Protein AF-A0A965DXA6-F1 (afdb_monomer_lite)

Foldseek 3Di:
DDAPDDKDWDDFPQAIEIEFQAAQLCNLVNVVVVVVVDPRQHQAYEYQAQDRRRQQSLLNSQVVCVVSVHDGHQYEFAPCSVVVVVVQQVCFVVVLVVLCVVQVVDPPVVCSNVCSDPDNVGNGDPSRDDHPYHDHAWDFDRPRNFTKIWGDDADQHNTGIKIAGPVVRDIRGGVNDDPDHPDCADPSGHRDPD

Radius of gyration: 16.24 Å; chains: 1; bounding box: 42×38×46 Å

Sequence (194 aa):
MENFSHSVVMKAGDALACFDASGAGSGKQVVDAMRTWSPAPVSHLVYTHGHADHIGGSGAFIADAAARGAARPTVVGHENVLARMQRYEDTSDWNMLINRRQFGGIRSEMRAPLTLVHDPTRFLPPDTAKPDQTFDDRLDLRLGDRAVQLHHARGETDDHLWAWVPEKKWMFTGDFVIWNFPNAGNPQKVQRYA

Secondary structure (DSSP, 8-state):
---SS--EEEEETTEEEEE----TTTHHHHHHHHHTT----EEEEE-SS--HHHHTTHHHHHHHHHHTTPPPPEEEEETHHHHHHHHHHHTHHHHHHHHHHHHTTS-HHHHHHH----STT-SS-TTPPPPSEEESSEEEEEETTEEEEEEE--SSSTT-EEEEETTTTEEE-GGGS-SS---S-BTTB--TT-

Structure (mmCIF, N/CA/C/O backbone):
data_AF-A0A965DXA6-F1
#
_entry.id   AF-A0A965DXA6-F1
#
loop_
_atom_site.group_PDB
_atom_site.id
_atom_site.type_symbol
_atom_site.label_atom_id
_atom_site.label_alt_id
_atom_site.label_comp_id
_atom_site.label_asym_id
_atom_site.label_entity_id
_atom_site.label_seq_id
_atom_site.pdbx_PDB_ins_code
_atom_site.Cartn_x
_atom_site.Cartn_y
_atom_site.Cartn_z
_atom_site.occupancy
_atom_site.B_iso_or_equiv
_atom_site.auth_seq_id
_atom_site.auth_comp_id
_atom_site.auth_asym_id
_atom_site.auth_atom_id
_atom_site.pdbx_PDB_model_num
ATOM 1 N N . MET A 1 1 ? -2.571 18.994 -0.132 1.00 44.59 1 MET A N 1
ATOM 2 C CA . MET A 1 1 ? -1.714 18.988 -1.333 1.00 44.59 1 MET A CA 1
ATOM 3 C C . MET A 1 1 ? -2.251 17.887 -2.224 1.00 44.59 1 MET A C 1
ATOM 5 O O . MET A 1 1 ? -2.586 16.840 -1.682 1.00 44.59 1 MET A O 1
ATOM 9 N N . GLU A 1 2 ? -2.442 18.139 -3.515 1.00 55.38 2 GLU A N 1
ATOM 10 C CA . GLU A 1 2 ? -2.833 17.084 -4.459 1.00 55.38 2 GLU A CA 1
ATOM 11 C C . GLU A 1 2 ? -1.655 16.119 -4.641 1.00 55.38 2 GLU A C 1
ATOM 13 O O . GLU A 1 2 ? -0.519 16.569 -4.792 1.00 55.38 2 GLU A O 1
ATOM 18 N N . ASN A 1 3 ? -1.921 14.814 -4.579 1.00 64.50 3 ASN A N 1
ATOM 19 C CA . ASN A 1 3 ? -0.937 13.748 -4.769 1.00 64.50 3 ASN A CA 1
ATOM 20 C C . ASN A 1 3 ? -1.343 12.894 -5.971 1.00 64.50 3 ASN A C 1
ATOM 22 O O . ASN A 1 3 ? -2.516 12.852 -6.334 1.00 64.50 3 ASN A O 1
ATOM 26 N N . PHE A 1 4 ? -0.370 12.205 -6.568 1.00 71.06 4 PHE A N 1
ATOM 27 C CA . PHE A 1 4 ? -0.593 11.355 -7.740 1.00 71.06 4 PHE A CA 1
ATOM 28 C C . PHE A 1 4 ? -1.575 10.197 -7.479 1.00 71.06 4 PHE A C 1
ATOM 30 O O . PHE A 1 4 ? -2.321 9.817 -8.372 1.00 71.06 4 PHE A O 1
ATOM 37 N N . SER A 1 5 ? -1.624 9.702 -6.240 1.00 84.06 5 SER A N 1
ATOM 38 C CA . SER A 1 5 ? -2.530 8.647 -5.782 1.00 84.06 5 SER A CA 1
ATOM 39 C C . SER A 1 5 ? -3.156 8.994 -4.428 1.00 84.06 5 SER A C 1
ATOM 41 O O . SER A 1 5 ? -2.650 9.832 -3.668 1.00 84.06 5 SER A O 1
ATOM 43 N N . HIS A 1 6 ? -4.243 8.301 -4.096 1.00 88.56 6 HIS A N 1
ATOM 44 C CA . HIS A 1 6 ? -4.938 8.437 -2.820 1.00 88.56 6 HIS A CA 1
ATOM 45 C C . HIS A 1 6 ? -4.685 7.235 -1.908 1.00 88.56 6 HIS A C 1
ATOM 47 O O . HIS A 1 6 ? -4.431 6.128 -2.365 1.00 88.56 6 HIS A O 1
ATOM 53 N N . SER A 1 7 ? -4.817 7.462 -0.602 1.00 94.81 7 SER A N 1
ATOM 54 C CA . SER A 1 7 ? -5.013 6.400 0.380 1.00 94.81 7 SER A CA 1
ATOM 55 C C . SER A 1 7 ? -6.389 6.588 0.997 1.00 94.81 7 SER A C 1
ATOM 57 O O . SER A 1 7 ? -6.713 7.689 1.456 1.00 94.81 7 SER A O 1
ATOM 59 N N . VAL A 1 8 ? -7.212 5.541 0.990 1.00 95.69 8 VAL A N 1
ATOM 60 C CA . VAL A 1 8 ? -8.545 5.602 1.595 1.00 95.69 8 VAL A CA 1
ATOM 61 C C . VAL A 1 8 ? -8.526 4.880 2.930 1.00 95.69 8 VAL A C 1
ATOM 63 O O . VAL A 1 8 ? -8.230 3.691 3.008 1.00 95.69 8 VAL A O 1
ATOM 66 N N . VAL A 1 9 ? -8.867 5.603 3.995 1.00 97.06 9 VAL A N 1
ATOM 67 C CA . VAL A 1 9 ? -8.836 5.087 5.364 1.00 97.06 9 VAL A CA 1
ATOM 68 C C . VAL A 1 9 ? -10.258 4.831 5.851 1.00 97.06 9 VAL A C 1
ATOM 70 O O . VAL A 1 9 ? -11.083 5.742 5.919 1.00 97.06 9 VAL A O 1
ATOM 73 N N . MET A 1 10 ? -10.542 3.588 6.226 1.00 96.38 10 MET A N 1
ATOM 74 C CA . MET A 1 10 ? -11.836 3.145 6.735 1.00 96.38 10 MET A CA 1
ATOM 75 C C . MET A 1 10 ? -11.727 2.763 8.213 1.00 96.38 10 MET A C 1
ATOM 77 O O . MET A 1 10 ? -10.846 2.001 8.612 1.00 96.38 10 MET A O 1
ATOM 81 N N . LYS A 1 11 ? -12.667 3.247 9.034 1.00 96.75 11 LYS A N 1
ATOM 82 C CA . LYS A 1 11 ? -12.811 2.779 10.417 1.00 96.75 11 LYS A CA 1
ATOM 83 C C . LYS A 1 11 ? -13.422 1.373 10.450 1.00 96.75 11 LYS A C 1
ATOM 85 O O . LYS A 1 11 ? -14.476 1.130 9.855 1.00 96.75 11 LYS A O 1
ATOM 90 N N . ALA A 1 12 ? -12.763 0.488 11.184 1.00 94.38 12 ALA A N 1
ATOM 91 C CA . ALA A 1 12 ? -13.030 -0.939 11.270 1.00 94.38 12 ALA A CA 1
ATOM 92 C C . ALA A 1 12 ? -12.986 -1.371 12.747 1.00 94.38 12 ALA A C 1
ATOM 94 O O . ALA A 1 12 ? -11.951 -1.802 13.258 1.00 94.38 12 ALA A O 1
ATOM 95 N N . GLY A 1 13 ? -14.102 -1.197 13.456 1.00 93.75 13 GLY A N 1
ATOM 96 C CA . GLY A 1 13 ? -14.193 -1.362 14.905 1.00 93.75 13 GLY A CA 1
ATOM 97 C C . GLY A 1 13 ? -13.267 -0.386 15.633 1.00 93.75 13 GLY A C 1
ATOM 98 O O . GLY A 1 13 ? -13.335 0.830 15.417 1.00 93.75 13 GLY A O 1
ATOM 99 N N . ASP A 1 14 ? -12.373 -0.940 16.452 1.00 95.75 14 ASP A N 1
ATOM 100 C CA . ASP A 1 14 ? -11.358 -0.197 17.210 1.00 95.75 14 ASP A CA 1
ATOM 101 C C . ASP A 1 14 ? -10.055 0.032 16.428 1.00 95.75 14 ASP A C 1
ATOM 103 O O . ASP A 1 14 ? -9.086 0.560 16.972 1.00 95.75 14 ASP A O 1
ATOM 107 N N . ALA A 1 15 ? -10.021 -0.342 15.147 1.00 97.12 15 ALA A N 1
ATOM 108 C CA . ALA A 1 15 ? -8.871 -0.193 14.268 1.00 97.12 15 ALA A CA 1
ATOM 109 C C . ALA A 1 15 ? -9.211 0.594 12.992 1.00 97.12 15 ALA A C 1
ATOM 111 O O . ALA A 1 15 ? -10.361 0.947 12.707 1.00 97.12 15 ALA A O 1
ATOM 112 N N . LEU A 1 16 ? -8.174 0.868 12.208 1.00 98.31 16 LEU A N 1
ATOM 113 C CA . LEU A 1 16 ? -8.263 1.385 10.849 1.00 98.31 16 LEU A CA 1
ATOM 114 C C . LEU A 1 16 ? -7.857 0.295 9.854 1.00 98.31 16 LEU A C 1
ATOM 116 O O . LEU A 1 16 ? -6.991 -0.541 10.143 1.00 98.31 16 LEU A O 1
ATOM 120 N N . ALA A 1 17 ? -8.476 0.332 8.683 1.00 97.94 17 ALA A N 1
ATOM 121 C CA . ALA A 1 17 ? -8.021 -0.361 7.491 1.00 97.94 17 ALA A CA 1
ATOM 122 C C . ALA A 1 17 ? -7.761 0.675 6.400 1.00 97.94 17 ALA A C 1
ATOM 124 O O . ALA A 1 17 ? -8.608 1.537 6.155 1.00 97.94 17 ALA A O 1
ATOM 125 N N . CYS A 1 18 ? -6.595 0.599 5.772 1.00 98.19 18 CYS A N 1
ATOM 126 C CA . CYS A 1 18 ? -6.174 1.554 4.757 1.00 98.19 18 CYS A CA 1
ATOM 127 C C . CYS A 1 18 ? -6.060 0.848 3.409 1.00 98.19 18 CYS A C 1
ATOM 129 O O . CYS A 1 18 ? -5.490 -0.237 3.337 1.00 98.19 18 CYS A O 1
ATOM 131 N N . PHE A 1 19 ? -6.597 1.462 2.363 1.00 98.12 19 PHE A N 1
ATOM 132 C CA . PHE A 1 19 ? -6.414 1.046 0.978 1.00 98.12 19 PHE A CA 1
ATOM 133 C C . PHE A 1 19 ? -5.373 1.962 0.349 1.00 98.12 19 PHE A C 1
ATOM 135 O O . PHE A 1 19 ? -5.584 3.175 0.311 1.00 98.12 19 PHE A O 1
ATOM 142 N N . ASP A 1 20 ? -4.271 1.364 -0.097 1.00 98.06 20 ASP A N 1
ATOM 143 C CA . ASP A 1 20 ? -3.046 2.000 -0.578 1.00 98.06 20 ASP A CA 1
ATOM 144 C C . ASP A 1 20 ? -2.352 2.905 0.455 1.00 98.06 20 ASP A C 1
ATOM 146 O O . ASP A 1 20 ? -2.914 3.327 1.468 1.00 98.06 20 ASP A O 1
ATOM 150 N N . ALA A 1 21 ? -1.074 3.179 0.214 1.00 96.88 21 ALA A N 1
ATOM 151 C CA . ALA A 1 21 ? -0.178 3.929 1.087 1.00 96.88 21 ALA A CA 1
ATOM 152 C C . ALA A 1 21 ? 0.318 5.244 0.468 1.00 96.88 21 ALA A C 1
ATOM 154 O O . ALA A 1 21 ? 1.147 5.938 1.060 1.00 96.88 21 ALA A O 1
ATOM 155 N N . SER A 1 22 ? -0.190 5.594 -0.714 1.00 93.44 22 SER A N 1
ATOM 156 C CA . SER A 1 22 ? 0.377 6.629 -1.576 1.00 93.44 22 SER A CA 1
ATOM 157 C C . SER A 1 22 ? 1.856 6.362 -1.932 1.00 93.44 22 SER A C 1
ATOM 159 O O . SER A 1 22 ? 2.396 5.282 -1.678 1.00 93.44 22 SER A O 1
ATOM 161 N N . GLY A 1 23 ? 2.510 7.323 -2.585 1.00 89.69 23 GLY A N 1
ATOM 162 C CA . GLY A 1 23 ? 3.913 7.229 -2.977 1.00 89.69 23 GLY A CA 1
ATOM 163 C C . GLY A 1 23 ? 4.885 7.564 -1.845 1.00 89.69 23 GLY A C 1
ATOM 164 O O . GLY A 1 23 ? 4.516 8.110 -0.803 1.00 89.69 23 GLY A O 1
ATOM 165 N N . ALA A 1 24 ? 6.169 7.296 -2.083 1.00 87.00 24 ALA A N 1
ATOM 166 C CA . ALA A 1 24 ? 7.254 7.538 -1.126 1.00 87.00 24 ALA A CA 1
ATOM 167 C C . ALA A 1 24 ? 7.293 8.982 -0.583 1.00 87.00 24 ALA A C 1
ATOM 169 O O . ALA A 1 24 ? 7.539 9.206 0.598 1.00 87.00 24 ALA A O 1
ATOM 170 N N . GLY A 1 25 ? 7.020 9.970 -1.444 1.00 83.50 25 GLY A N 1
ATOM 171 C CA . GLY A 1 25 ? 7.027 11.391 -1.077 1.00 83.50 25 GLY A CA 1
ATOM 172 C C . GLY A 1 25 ? 5.797 11.860 -0.289 1.00 83.50 25 GLY A C 1
ATOM 173 O O . GLY A 1 25 ? 5.827 12.943 0.292 1.00 83.50 25 GLY A 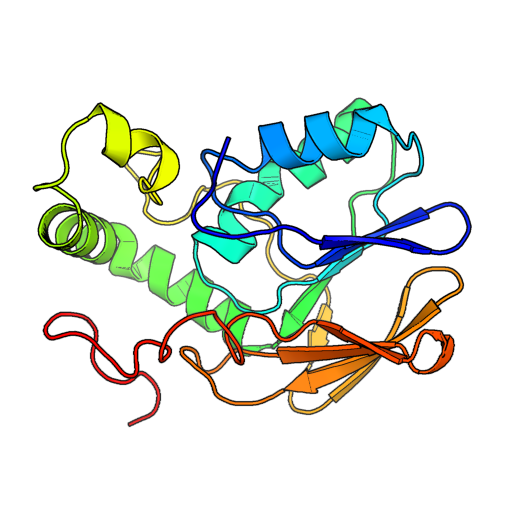O 1
ATOM 174 N N . SER A 1 26 ? 4.724 11.067 -0.253 1.00 89.31 26 SER A N 1
ATOM 175 C CA . SER A 1 26 ? 3.422 11.456 0.305 1.00 89.31 26 SER A CA 1
ATOM 176 C C . SER A 1 26 ? 2.926 10.544 1.430 1.00 89.31 26 SER A C 1
ATOM 178 O O . SER A 1 26 ? 2.056 10.968 2.193 1.00 89.31 26 SER A O 1
ATOM 180 N N . GLY A 1 27 ? 3.492 9.345 1.612 1.00 92.56 27 GLY A N 1
ATOM 181 C CA . GLY A 1 27 ? 3.061 8.386 2.639 1.00 92.56 27 GLY A CA 1
ATOM 182 C C . GLY A 1 27 ? 3.027 8.970 4.055 1.00 92.56 27 GLY A C 1
ATOM 183 O O . GLY A 1 27 ? 2.039 8.814 4.772 1.00 92.56 27 GLY A O 1
ATOM 184 N N . LYS A 1 28 ? 4.047 9.750 4.446 1.00 94.69 28 LYS A N 1
ATOM 185 C CA . LYS A 1 28 ? 4.049 10.435 5.751 1.00 94.69 28 LYS A CA 1
ATOM 186 C C . LYS A 1 28 ? 2.904 11.447 5.877 1.00 94.69 28 LYS A C 1
ATOM 188 O O . LYS A 1 28 ? 2.268 11.515 6.921 1.00 94.69 28 LYS A O 1
ATOM 193 N N . GLN A 1 29 ? 2.621 12.215 4.827 1.00 94.06 29 GLN A N 1
ATOM 194 C CA . GLN A 1 29 ? 1.544 13.211 4.851 1.00 94.06 29 GLN A CA 1
ATOM 195 C C . GLN A 1 29 ? 0.171 12.547 4.978 1.00 94.06 29 GLN A C 1
ATOM 197 O O . GLN A 1 29 ? -0.695 13.061 5.681 1.00 94.06 29 GLN A O 1
ATOM 202 N N . VAL A 1 30 ? -0.013 11.391 4.335 1.00 95.88 30 VAL A N 1
ATOM 203 C CA . VAL A 1 30 ? -1.215 10.564 4.492 1.00 95.88 30 VAL A CA 1
ATOM 204 C C . VAL A 1 30 ? -1.369 10.108 5.941 1.00 95.88 30 VAL A C 1
ATOM 206 O O . VAL A 1 30 ? -2.444 10.270 6.519 1.00 95.88 30 VAL A O 1
ATOM 209 N N . VAL A 1 31 ? -0.301 9.584 6.547 1.00 97.94 31 VAL A N 1
ATOM 210 C CA . VAL A 1 31 ? -0.303 9.167 7.955 1.00 97.94 31 VAL A CA 1
ATOM 211 C C . VAL A 1 31 ? -0.613 10.345 8.879 1.00 97.94 31 VAL A C 1
ATOM 213 O O . VAL A 1 31 ? -1.508 10.238 9.717 1.00 97.94 31 VAL A O 1
ATOM 216 N N . ASP A 1 32 ? 0.061 11.481 8.704 1.00 97.25 32 ASP A N 1
ATOM 217 C CA . ASP A 1 32 ? -0.165 12.683 9.510 1.00 97.25 32 ASP A CA 1
ATOM 218 C C . ASP A 1 32 ? -1.630 13.149 9.394 1.00 97.25 32 ASP A C 1
ATOM 220 O O . ASP A 1 32 ? -2.279 13.410 10.408 1.00 97.25 32 ASP A O 1
ATOM 224 N N . ALA A 1 33 ? -2.186 13.177 8.175 1.00 96.81 33 ALA A N 1
ATOM 225 C CA . ALA A 1 33 ? -3.580 13.537 7.919 1.00 96.81 33 ALA A CA 1
ATOM 226 C C . ALA A 1 33 ? -4.564 12.560 8.582 1.00 96.81 33 ALA A C 1
ATOM 228 O O . ALA A 1 33 ? -5.503 12.994 9.251 1.00 96.81 33 ALA A O 1
ATOM 229 N N . MET A 1 34 ? -4.333 11.250 8.460 1.00 97.56 34 MET A N 1
ATOM 230 C CA . MET A 1 34 ? -5.105 10.209 9.148 1.00 97.56 34 MET A CA 1
ATOM 231 C C . MET A 1 34 ? -5.102 10.414 10.671 1.00 97.56 34 MET A C 1
ATOM 233 O O . MET A 1 34 ? -6.134 10.282 11.336 1.00 97.56 34 MET A O 1
ATOM 237 N N . ARG A 1 35 ? -3.944 10.766 11.238 1.00 97.69 35 ARG A N 1
ATOM 238 C CA . ARG A 1 35 ? -3.760 10.944 12.683 1.00 97.69 35 ARG A CA 1
ATOM 239 C C . ARG A 1 35 ? -4.412 12.211 13.233 1.00 97.69 35 ARG A C 1
ATOM 241 O O . ARG A 1 35 ? -4.626 12.278 14.440 1.00 97.69 35 ARG A O 1
ATOM 248 N N . THR A 1 36 ? -4.820 13.157 12.385 1.00 97.94 36 THR A N 1
ATOM 249 C CA . THR A 1 36 ? -5.603 14.326 12.832 1.00 97.94 36 THR A CA 1
ATOM 250 C C . THR A 1 36 ? -6.997 13.965 13.347 1.00 97.94 36 THR A C 1
ATOM 252 O O . THR A 1 36 ? -7.553 14.712 14.150 1.00 97.94 36 THR A O 1
ATOM 255 N N . TRP A 1 37 ? -7.563 12.828 12.927 1.00 97.31 37 TRP A N 1
ATOM 256 C CA . TRP A 1 37 ? -8.934 12.447 13.278 1.00 97.31 37 TRP A CA 1
ATOM 257 C C . TRP A 1 37 ? -9.061 11.071 13.943 1.00 97.31 37 TRP A C 1
ATOM 259 O O . TRP A 1 37 ? -10.133 10.757 14.462 1.00 97.31 37 TRP A O 1
ATOM 269 N N . SER A 1 38 ? -8.008 10.241 13.973 1.00 97.44 38 SER A N 1
ATOM 270 C CA . SER A 1 38 ? -8.070 8.942 14.657 1.00 97.44 38 SER A CA 1
ATOM 271 C C . SER A 1 38 ? -6.748 8.474 15.279 1.00 97.44 38 SER A C 1
ATOM 273 O O . SER A 1 38 ? -5.739 8.328 14.578 1.00 97.44 38 SER A O 1
ATOM 275 N N . PRO A 1 39 ? -6.761 8.103 16.577 1.00 96.81 39 PRO A N 1
ATOM 276 C CA . PRO A 1 39 ? -5.665 7.394 17.225 1.00 96.81 39 PRO A CA 1
ATOM 277 C C . PRO A 1 39 ? -5.772 5.863 17.083 1.00 96.81 39 PRO A C 1
ATOM 279 O O . PRO A 1 39 ? -4.939 5.145 17.631 1.00 96.81 39 PRO A O 1
ATOM 282 N N . ALA A 1 40 ? -6.771 5.313 16.395 1.00 98.19 40 ALA A N 1
ATOM 283 C CA . ALA A 1 40 ? -6.904 3.860 16.277 1.00 98.19 40 ALA A CA 1
ATOM 284 C C . ALA A 1 40 ? -5.700 3.243 15.520 1.00 98.19 40 ALA A C 1
ATOM 286 O O . ALA A 1 40 ? -5.186 3.866 14.581 1.00 98.19 40 ALA A O 1
ATOM 287 N N . PRO A 1 41 ? -5.196 2.060 15.921 1.00 98.12 41 PRO A N 1
ATOM 288 C CA . PRO A 1 41 ? -4.111 1.388 15.209 1.00 98.12 41 PRO A CA 1
ATOM 289 C C . PRO A 1 41 ? -4.538 1.028 13.783 1.00 98.12 41 PRO A C 1
ATOM 291 O O . PRO A 1 41 ? -5.698 0.690 13.541 1.00 98.12 41 PRO A O 1
ATOM 294 N N . VAL A 1 42 ? -3.603 1.080 12.832 1.00 98.44 42 VAL A N 1
ATOM 295 C CA . VAL A 1 42 ? -3.844 0.525 11.495 1.00 98.44 42 VAL A CA 1
ATOM 296 C C . VAL A 1 42 ? -3.664 -0.985 11.589 1.00 98.44 42 VAL A C 1
ATOM 298 O O . VAL A 1 42 ? -2.570 -1.465 11.851 1.00 98.44 42 VAL A O 1
ATOM 301 N N . SER A 1 43 ? -4.752 -1.730 11.422 1.00 98.06 43 SER A N 1
ATOM 302 C CA . SER A 1 43 ? -4.722 -3.197 11.472 1.00 98.06 43 SER A CA 1
ATOM 303 C C . SER A 1 43 ? -4.287 -3.804 10.142 1.00 98.06 43 SER A C 1
ATOM 305 O O . SER A 1 43 ? -3.566 -4.797 10.126 1.00 98.06 43 SER A O 1
ATOM 307 N N . HIS A 1 44 ? -4.717 -3.191 9.037 1.00 98.56 44 HIS A N 1
ATOM 308 C CA . HIS A 1 44 ? -4.499 -3.694 7.689 1.00 98.56 44 HIS A CA 1
ATOM 309 C C . HIS A 1 44 ? -4.146 -2.561 6.735 1.00 98.56 44 HIS A C 1
ATOM 311 O O . HIS A 1 44 ? -4.729 -1.473 6.802 1.00 98.56 44 HIS A O 1
ATOM 317 N N . LEU A 1 45 ? -3.232 -2.867 5.822 1.00 98.62 45 LEU A N 1
ATOM 318 C CA . LEU A 1 45 ? -2.897 -2.053 4.666 1.00 98.62 45 LEU A CA 1
ATOM 319 C C . LEU A 1 45 ? -3.126 -2.908 3.416 1.00 98.62 45 LEU A C 1
ATOM 321 O O . LEU A 1 45 ? -2.413 -3.879 3.185 1.00 98.62 45 LEU A O 1
ATOM 325 N N . VAL A 1 46 ? -4.159 -2.588 2.647 1.00 98.69 46 VAL A N 1
ATOM 326 C CA . VAL A 1 46 ? -4.549 -3.326 1.444 1.00 98.69 46 VAL A CA 1
ATOM 327 C C . VAL A 1 46 ? -3.990 -2.598 0.232 1.00 98.69 46 VAL A C 1
ATOM 329 O O . VAL A 1 46 ? -4.341 -1.444 0.004 1.00 98.69 46 VAL A O 1
ATOM 332 N N . TYR A 1 47 ? -3.148 -3.259 -0.553 1.00 98.62 47 TYR A N 1
ATOM 333 C CA . TYR A 1 47 ? -2.691 -2.733 -1.835 1.00 98.62 47 TYR A CA 1
ATOM 334 C C . TYR A 1 47 ? -3.703 -3.069 -2.919 1.00 98.62 47 TYR A C 1
ATOM 336 O O . TYR A 1 47 ? -3.957 -4.244 -3.182 1.00 98.62 47 TYR A O 1
ATOM 344 N N . THR A 1 48 ? -4.261 -2.047 -3.563 1.00 97.62 48 THR A N 1
ATOM 345 C CA . THR A 1 48 ? -5.110 -2.238 -4.742 1.00 97.62 48 THR A CA 1
ATOM 346 C C . THR A 1 48 ? -4.296 -2.783 -5.906 1.00 97.62 48 THR A C 1
ATOM 348 O O . THR A 1 48 ? -4.795 -3.606 -6.663 1.00 97.62 48 THR A O 1
ATOM 351 N N . HIS A 1 49 ? -3.037 -2.361 -6.028 1.00 96.44 49 HIS A N 1
ATOM 352 C CA . HIS A 1 49 ? -2.039 -2.937 -6.918 1.00 96.44 49 HIS A CA 1
ATOM 353 C C . HIS A 1 49 ? -0.633 -2.434 -6.566 1.00 96.44 49 HIS A C 1
ATOM 355 O O . HIS A 1 49 ? -0.459 -1.486 -5.804 1.00 96.44 49 HIS A O 1
ATOM 361 N N . GLY A 1 50 ? 0.397 -3.061 -7.125 1.00 95.44 50 GLY A N 1
ATOM 362 C CA . GLY A 1 50 ? 1.790 -2.843 -6.751 1.00 95.44 50 GLY A CA 1
ATOM 363 C C . GLY A 1 50 ? 2.496 -1.678 -7.442 1.00 95.44 50 GLY A C 1
ATOM 364 O O . GLY A 1 50 ? 3.711 -1.758 -7.607 1.00 95.44 50 GLY A O 1
ATOM 365 N N . HIS A 1 51 ? 1.805 -0.636 -7.917 1.00 93.38 51 HIS A N 1
ATOM 366 C CA . HIS A 1 51 ? 2.484 0.570 -8.425 1.00 93.38 51 HIS A CA 1
ATOM 367 C C . HIS A 1 51 ? 3.175 1.340 -7.298 1.00 93.38 51 HIS A C 1
ATOM 369 O O . HIS A 1 51 ? 2.715 1.350 -6.159 1.00 93.38 51 HIS A O 1
ATOM 375 N N . ALA A 1 52 ? 4.279 2.019 -7.622 1.00 91.88 52 ALA A N 1
ATOM 376 C CA . ALA A 1 52 ? 5.098 2.726 -6.634 1.00 91.88 52 ALA A CA 1
ATOM 377 C C . ALA A 1 52 ? 4.345 3.865 -5.925 1.00 91.88 52 ALA A C 1
ATOM 379 O O . ALA A 1 52 ? 4.589 4.125 -4.750 1.00 91.88 52 ALA A O 1
ATOM 380 N N . ASP A 1 53 ? 3.408 4.519 -6.598 1.00 90.81 53 ASP A N 1
ATOM 381 C CA . ASP A 1 53 ? 2.485 5.486 -6.008 1.00 90.81 53 ASP A CA 1
ATOM 382 C C . ASP A 1 53 ? 1.384 4.860 -5.163 1.00 90.81 53 ASP A C 1
ATOM 384 O O . ASP A 1 53 ? 0.763 5.583 -4.403 1.00 90.81 53 ASP A O 1
ATOM 388 N N . HIS A 1 54 ? 1.138 3.558 -5.217 1.00 95.44 54 HIS A N 1
ATOM 389 C CA . HIS A 1 54 ? 0.142 2.915 -4.359 1.00 95.44 54 HIS A CA 1
ATOM 390 C C . HIS A 1 54 ? 0.792 2.285 -3.133 1.00 95.44 54 HIS A C 1
ATOM 392 O O . HIS A 1 54 ? 0.229 2.334 -2.043 1.00 95.44 54 HIS A O 1
ATOM 398 N N . ILE A 1 55 ? 1.997 1.731 -3.280 1.00 96.88 55 ILE A N 1
ATOM 399 C CA . ILE A 1 55 ? 2.651 0.963 -2.211 1.00 96.88 55 ILE A CA 1
ATOM 400 C C . ILE A 1 55 ? 3.855 1.677 -1.592 1.00 96.88 55 ILE A C 1
ATOM 402 O O . ILE A 1 55 ? 4.235 1.360 -0.465 1.00 96.88 55 ILE A O 1
ATOM 406 N N . GLY A 1 56 ? 4.469 2.631 -2.297 1.00 94.94 56 GLY A N 1
ATOM 407 C CA . GLY A 1 56 ? 5.779 3.185 -1.935 1.00 94.94 56 GLY A CA 1
ATOM 408 C C . GLY A 1 56 ? 5.789 3.987 -0.634 1.00 94.94 56 GLY A C 1
ATOM 409 O O . GLY A 1 56 ? 6.834 4.129 -0.013 1.00 94.94 56 GLY A O 1
ATOM 410 N N . GLY A 1 57 ? 4.640 4.491 -0.186 1.00 95.44 57 GLY A N 1
ATOM 411 C CA . GLY A 1 57 ? 4.492 5.174 1.100 1.00 95.44 57 GLY A CA 1
ATOM 412 C C . GLY A 1 57 ? 4.290 4.238 2.296 1.00 95.44 57 GLY A C 1
ATOM 413 O O . GLY A 1 57 ? 4.148 4.714 3.423 1.00 95.44 57 GLY A O 1
ATOM 414 N N . SER A 1 58 ? 4.259 2.917 2.089 1.00 98.25 58 SER A N 1
ATOM 415 C CA . SER A 1 58 ? 3.923 1.936 3.134 1.00 98.25 58 SER A CA 1
ATOM 416 C C . SER A 1 58 ? 4.888 1.936 4.317 1.00 98.25 58 SER A C 1
ATOM 418 O O . SER A 1 58 ? 4.441 1.732 5.446 1.00 98.25 58 SER A O 1
ATOM 420 N N . GLY A 1 59 ? 6.167 2.263 4.107 1.00 97.81 59 GLY A N 1
ATOM 421 C CA . GLY A 1 59 ? 7.143 2.424 5.188 1.00 97.81 59 GLY A CA 1
ATOM 422 C C . GLY A 1 59 ? 6.694 3.424 6.260 1.00 97.81 59 GLY A C 1
ATOM 423 O O . GLY A 1 59 ? 6.862 3.171 7.455 1.00 97.81 59 GLY A O 1
ATOM 424 N N . ALA A 1 60 ? 5.993 4.496 5.871 1.00 97.81 60 ALA A N 1
ATOM 425 C CA . ALA A 1 60 ? 5.447 5.477 6.810 1.00 97.81 60 ALA A CA 1
ATOM 426 C C . ALA A 1 60 ? 4.356 4.888 7.725 1.00 97.81 60 ALA A C 1
ATOM 428 O O . ALA A 1 60 ? 4.287 5.238 8.902 1.00 97.81 60 ALA A O 1
ATOM 429 N N . PHE A 1 61 ? 3.529 3.968 7.216 1.00 98.56 61 PHE A N 1
ATOM 430 C CA . PHE A 1 61 ? 2.502 3.282 8.009 1.00 98.56 61 PHE A CA 1
ATOM 431 C C . PHE A 1 61 ? 3.126 2.311 9.015 1.00 98.56 61 PHE A C 1
ATOM 433 O O . PHE A 1 61 ? 2.670 2.222 10.156 1.00 98.56 61 PHE A O 1
ATOM 440 N N . ILE A 1 62 ? 4.191 1.606 8.615 1.00 98.62 62 ILE A N 1
ATOM 441 C CA . ILE A 1 62 ? 4.940 0.714 9.511 1.00 98.62 62 ILE A CA 1
ATOM 442 C C . ILE A 1 62 ? 5.642 1.524 10.610 1.00 98.62 62 ILE A C 1
ATOM 444 O O . ILE A 1 62 ? 5.581 1.153 11.784 1.00 98.62 62 ILE A O 1
ATOM 448 N N . ALA A 1 63 ? 6.261 2.648 10.245 1.00 98.50 63 ALA A N 1
ATOM 449 C CA . ALA A 1 63 ? 6.923 3.545 11.187 1.00 98.50 63 ALA A CA 1
ATOM 450 C C . ALA A 1 63 ? 5.939 4.166 12.193 1.00 98.50 63 ALA A C 1
ATOM 452 O O . ALA A 1 63 ? 6.250 4.230 13.381 1.00 98.50 63 ALA A O 1
ATOM 453 N N . ASP A 1 64 ? 4.742 4.571 11.755 1.00 98.62 64 ASP A N 1
ATOM 454 C CA . ASP A 1 64 ? 3.681 5.059 12.647 1.00 98.62 64 ASP A CA 1
ATOM 455 C C . ASP A 1 64 ? 3.232 3.993 13.651 1.00 98.62 64 ASP A C 1
ATOM 457 O O . ASP A 1 64 ? 3.131 4.283 14.843 1.00 98.62 64 ASP A O 1
ATOM 461 N N . ALA A 1 65 ? 3.025 2.750 13.209 1.00 98.50 65 ALA A N 1
ATOM 462 C CA . ALA A 1 65 ? 2.679 1.661 14.118 1.00 98.50 65 ALA A CA 1
ATOM 463 C C . ALA A 1 65 ? 3.770 1.448 15.181 1.00 98.50 65 ALA A C 1
ATOM 465 O O . ALA A 1 65 ? 3.465 1.409 16.376 1.00 98.50 65 ALA A O 1
ATOM 466 N N . ALA A 1 66 ? 5.039 1.404 14.762 1.00 98.50 66 ALA A N 1
ATOM 467 C CA . ALA A 1 66 ? 6.177 1.253 15.664 1.00 98.50 66 ALA A CA 1
ATOM 468 C C . ALA A 1 66 ? 6.292 2.419 16.664 1.00 98.50 66 ALA A C 1
ATOM 470 O O . ALA A 1 66 ? 6.422 2.187 17.866 1.00 98.50 66 ALA A O 1
ATOM 471 N N . ALA A 1 67 ? 6.173 3.666 16.197 1.00 98.31 67 ALA A N 1
ATOM 472 C CA . ALA A 1 67 ? 6.251 4.864 17.038 1.00 98.31 67 ALA A CA 1
ATOM 473 C C . ALA A 1 67 ? 5.148 4.920 18.108 1.00 98.31 67 ALA A C 1
ATOM 475 O O . ALA A 1 67 ? 5.325 5.533 19.160 1.00 98.31 67 ALA A O 1
ATOM 476 N N . ARG A 1 68 ? 4.010 4.273 17.848 1.00 96.69 68 ARG A N 1
ATOM 477 C CA . ARG A 1 68 ? 2.850 4.231 18.746 1.00 96.69 68 ARG A CA 1
ATOM 478 C C . ARG A 1 68 ? 2.788 2.957 19.592 1.00 96.69 68 ARG A C 1
ATOM 480 O O . ARG A 1 68 ? 1.812 2.773 20.314 1.00 96.69 68 ARG A O 1
ATOM 487 N N . GLY A 1 69 ? 3.792 2.078 19.500 1.00 97.75 69 GLY A N 1
ATOM 488 C CA . GLY A 1 69 ? 3.806 0.784 20.192 1.00 97.75 69 GLY A CA 1
ATOM 489 C C . GLY A 1 69 ? 2.677 -0.156 19.755 1.00 97.75 69 GLY A C 1
ATOM 490 O O . GLY A 1 69 ? 2.277 -1.034 20.517 1.00 97.75 69 GLY A O 1
ATOM 491 N N . ALA A 1 70 ? 2.125 0.051 18.558 1.00 97.31 70 ALA A N 1
ATOM 492 C CA . ALA A 1 70 ? 1.070 -0.774 17.992 1.00 97.31 70 ALA A CA 1
ATOM 493 C C . ALA A 1 70 ? 1.660 -1.949 17.199 1.00 97.31 70 ALA A C 1
ATOM 495 O O . ALA A 1 70 ? 2.805 -1.913 16.747 1.00 97.31 70 ALA A O 1
ATOM 496 N N . ALA A 1 71 ? 0.854 -2.993 16.994 1.00 97.69 71 ALA A N 1
ATOM 497 C CA . ALA A 1 71 ? 1.219 -4.077 16.091 1.00 97.69 71 ALA A CA 1
ATOM 498 C C . ALA A 1 71 ? 1.437 -3.543 14.665 1.00 97.69 71 ALA A C 1
ATOM 500 O O . ALA A 1 71 ? 0.714 -2.653 14.208 1.00 97.69 71 ALA A O 1
ATOM 501 N N . ARG A 1 72 ? 2.418 -4.113 13.955 1.00 98.31 72 ARG A N 1
ATOM 502 C CA . ARG A 1 72 ? 2.630 -3.837 12.530 1.00 98.31 72 ARG A CA 1
ATOM 503 C C . ARG A 1 72 ? 1.350 -4.198 11.750 1.00 98.31 72 ARG A C 1
ATOM 505 O O . ARG A 1 72 ? 0.845 -5.302 11.959 1.00 98.31 72 ARG A O 1
ATOM 512 N N . PRO A 1 73 ? 0.847 -3.332 10.849 1.00 98.31 73 PRO A N 1
ATOM 513 C CA . PRO A 1 73 ? -0.298 -3.663 10.006 1.00 98.31 73 PRO A CA 1
ATOM 514 C C . PRO A 1 73 ? -0.036 -4.930 9.187 1.00 98.31 73 PRO A C 1
ATOM 516 O O . PRO A 1 73 ? 1.080 -5.126 8.703 1.00 98.31 73 PRO A O 1
ATOM 519 N N . THR A 1 74 ? -1.064 -5.757 8.998 1.00 98.62 74 THR A N 1
ATOM 520 C CA . THR A 1 74 ? -1.014 -6.855 8.022 1.00 98.62 74 THR A CA 1
ATOM 521 C C . THR A 1 74 ? -1.178 -6.267 6.628 1.00 98.62 74 THR A C 1
ATOM 523 O O . THR A 1 74 ? -2.182 -5.608 6.341 1.00 98.62 74 THR A O 1
ATOM 526 N N . VAL A 1 75 ? -0.191 -6.480 5.766 1.00 98.81 75 VAL A N 1
ATOM 527 C CA . VAL A 1 75 ? -0.230 -6.028 4.378 1.00 98.81 75 VAL A CA 1
ATOM 528 C C . VAL A 1 75 ? -0.895 -7.102 3.526 1.00 98.81 75 VAL A C 1
ATOM 530 O O . VAL A 1 75 ? -0.468 -8.256 3.533 1.00 98.81 75 VAL A O 1
ATOM 533 N N . VAL A 1 76 ? -1.935 -6.729 2.787 1.00 98.81 76 VAL A N 1
ATOM 534 C CA . VAL A 1 76 ? -2.713 -7.644 1.940 1.00 98.81 76 VAL A CA 1
ATOM 535 C C . VAL A 1 76 ? -2.661 -7.160 0.498 1.00 98.81 76 VAL A C 1
ATOM 537 O O . VAL A 1 76 ? -2.813 -5.968 0.242 1.00 98.81 76 VAL A O 1
ATOM 540 N N . GLY A 1 77 ? -2.473 -8.066 -0.455 1.00 98.56 77 GLY A N 1
ATOM 541 C CA . GLY A 1 77 ? -2.511 -7.738 -1.880 1.00 98.56 77 GLY A CA 1
ATOM 542 C C . GLY A 1 77 ? -2.642 -8.983 -2.747 1.00 98.56 77 GLY A C 1
ATOM 543 O O . GLY A 1 77 ? -2.559 -10.100 -2.247 1.00 98.56 77 GLY A O 1
ATOM 544 N N . HIS A 1 78 ? -2.842 -8.804 -4.047 1.00 98.62 78 HIS A N 1
ATOM 545 C CA . HIS A 1 78 ? -2.811 -9.919 -4.994 1.00 98.62 78 HIS A CA 1
ATOM 546 C C . HIS A 1 78 ? -1.399 -10.542 -5.071 1.00 98.62 78 HIS A C 1
ATOM 548 O O . HIS A 1 78 ? -0.401 -9.834 -4.905 1.00 98.62 78 HIS A O 1
ATOM 554 N N . GLU A 1 79 ? -1.276 -11.843 -5.352 1.00 98.31 79 GLU A N 1
ATOM 555 C CA . GLU A 1 79 ? 0.026 -12.540 -5.390 1.00 98.31 79 GLU A CA 1
ATOM 556 C C . GLU A 1 79 ? 1.040 -11.910 -6.367 1.00 98.31 79 GLU A C 1
ATOM 558 O O . GLU A 1 79 ? 2.225 -11.767 -6.049 1.00 98.31 79 GLU A O 1
ATOM 563 N N . ASN A 1 80 ? 0.565 -11.410 -7.512 1.00 97.69 80 ASN A N 1
ATOM 564 C CA . ASN A 1 80 ? 1.412 -10.755 -8.515 1.00 97.69 80 ASN A CA 1
ATOM 565 C C . ASN A 1 80 ? 2.015 -9.416 -8.044 1.00 97.69 80 ASN A C 1
ATOM 567 O O . ASN A 1 80 ? 2.948 -8.923 -8.684 1.00 97.69 80 ASN A O 1
ATOM 571 N N . VAL A 1 81 ? 1.566 -8.841 -6.917 1.00 98.06 81 VAL A N 1
ATOM 572 C CA . VAL A 1 81 ? 2.221 -7.663 -6.319 1.00 98.06 81 VAL A CA 1
ATOM 573 C C . VAL A 1 81 ? 3.671 -8.000 -5.964 1.00 98.06 81 VAL A C 1
ATOM 575 O O . VAL A 1 81 ? 4.573 -7.210 -6.240 1.00 98.06 81 VAL A O 1
ATOM 578 N N . LEU A 1 82 ? 3.930 -9.195 -5.421 1.00 97.88 82 LEU A N 1
ATOM 579 C CA . LEU A 1 82 ? 5.286 -9.636 -5.079 1.00 97.88 82 LEU A CA 1
ATOM 580 C C . LEU A 1 82 ? 6.167 -9.751 -6.328 1.00 97.88 82 LEU A C 1
ATOM 582 O O . LEU A 1 82 ? 7.293 -9.248 -6.340 1.00 97.88 82 LEU A O 1
ATOM 586 N N . ALA A 1 83 ? 5.636 -10.347 -7.398 1.00 95.62 83 ALA A N 1
ATOM 587 C CA . ALA A 1 83 ? 6.329 -10.440 -8.682 1.00 95.62 83 ALA A CA 1
ATOM 588 C C . ALA A 1 83 ? 6.618 -9.049 -9.273 1.00 95.62 83 ALA A C 1
ATOM 590 O O . ALA A 1 83 ? 7.690 -8.807 -9.832 1.00 95.62 83 ALA A O 1
ATOM 591 N N . ARG A 1 84 ? 5.693 -8.095 -9.113 1.00 94.56 84 ARG A N 1
ATOM 592 C CA . ARG A 1 84 ? 5.885 -6.706 -9.538 1.00 94.56 84 ARG A CA 1
ATOM 593 C C . ARG A 1 84 ? 6.961 -5.988 -8.739 1.00 94.56 84 ARG A C 1
ATOM 595 O O . ARG A 1 84 ? 7.796 -5.327 -9.356 1.00 94.56 84 ARG A O 1
ATOM 602 N N . MET A 1 85 ? 6.959 -6.129 -7.416 1.00 95.56 85 MET A N 1
ATOM 603 C CA . MET A 1 85 ? 8.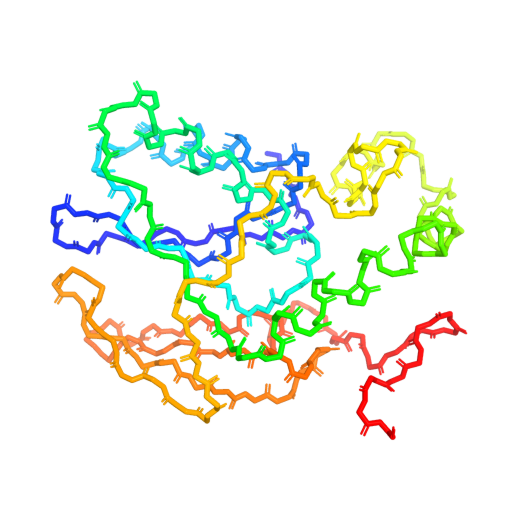005 -5.573 -6.558 1.00 95.56 85 MET A CA 1
ATOM 604 C C . MET A 1 85 ? 9.377 -6.123 -6.957 1.00 95.56 85 MET A C 1
ATOM 606 O O . MET A 1 85 ? 10.300 -5.341 -7.159 1.00 95.56 85 MET A O 1
ATOM 610 N N . GLN A 1 86 ? 9.493 -7.439 -7.172 1.00 95.44 86 GLN A N 1
ATOM 611 C CA . GLN A 1 86 ? 10.743 -8.052 -7.629 1.00 95.44 86 GLN A CA 1
ATOM 612 C C . GLN A 1 86 ? 11.202 -7.472 -8.972 1.00 95.44 86 GLN A C 1
ATOM 614 O O . GLN A 1 86 ? 12.356 -7.082 -9.115 1.00 95.44 86 GLN A O 1
ATOM 619 N N . ARG A 1 87 ? 10.283 -7.310 -9.930 1.00 92.69 87 ARG A N 1
ATOM 620 C CA . ARG A 1 87 ? 10.589 -6.676 -11.218 1.00 92.69 87 ARG A CA 1
ATOM 621 C C . ARG A 1 87 ? 11.132 -5.257 -11.044 1.00 92.69 87 ARG A C 1
ATOM 623 O O . ARG A 1 87 ? 12.040 -4.871 -11.776 1.00 92.69 87 ARG A O 1
ATOM 630 N N . TYR A 1 88 ? 10.578 -4.468 -10.120 1.00 92.31 88 TYR A N 1
ATOM 631 C CA . TYR A 1 88 ? 11.078 -3.120 -9.841 1.00 92.31 88 TYR A CA 1
ATOM 632 C C . TYR A 1 88 ? 12.468 -3.118 -9.219 1.00 92.31 88 TYR A C 1
ATOM 634 O O . TYR A 1 88 ? 13.256 -2.251 -9.583 1.00 92.31 88 TYR A O 1
ATOM 642 N N . GLU A 1 89 ? 12.789 -4.079 -8.356 1.00 92.19 89 GLU A N 1
ATOM 643 C CA . GLU A 1 89 ? 14.150 -4.245 -7.834 1.00 92.19 89 GLU A CA 1
ATOM 644 C C . GLU A 1 89 ? 15.122 -4.620 -8.964 1.00 92.19 89 GLU A C 1
ATOM 646 O O . GLU A 1 89 ? 16.109 -3.919 -9.188 1.00 92.19 89 GLU A O 1
ATOM 651 N N . ASP A 1 90 ? 14.794 -5.646 -9.755 1.00 93.62 90 ASP A N 1
ATOM 652 C CA . ASP A 1 90 ? 15.651 -6.156 -10.837 1.00 93.62 90 ASP A CA 1
ATOM 653 C C . ASP A 1 90 ? 15.897 -5.119 -11.944 1.00 93.62 90 ASP A C 1
ATOM 655 O O . ASP A 1 90 ? 16.917 -5.145 -12.635 1.00 93.62 90 ASP A O 1
ATOM 659 N N . THR A 1 91 ? 14.947 -4.200 -12.138 1.00 91.50 91 THR A N 1
ATOM 660 C CA . THR A 1 91 ? 14.981 -3.192 -13.208 1.00 91.50 91 THR A CA 1
ATOM 661 C C . THR A 1 91 ? 14.951 -1.756 -12.680 1.00 91.50 91 THR A C 1
ATOM 663 O O . THR A 1 91 ? 14.525 -0.844 -13.396 1.00 91.50 91 THR A O 1
ATOM 666 N N . SER A 1 92 ? 15.398 -1.534 -11.440 1.00 89.38 92 SER A N 1
ATOM 667 C CA . SER A 1 92 ? 15.313 -0.237 -10.751 1.00 89.38 92 SER A CA 1
ATOM 668 C C . SER A 1 92 ? 15.909 0.902 -11.585 1.00 89.38 92 SER A C 1
ATOM 670 O O . SER A 1 92 ? 15.205 1.859 -11.924 1.00 89.38 92 SER A O 1
ATOM 672 N N . ASP A 1 93 ? 17.160 0.753 -12.029 1.00 88.94 93 ASP A N 1
ATOM 673 C CA . ASP A 1 93 ? 17.870 1.773 -12.811 1.00 88.94 93 ASP A CA 1
ATOM 674 C C . ASP A 1 93 ? 17.134 2.129 -14.109 1.00 88.94 93 ASP A C 1
ATOM 676 O O . ASP A 1 93 ? 16.996 3.308 -14.456 1.00 88.94 93 ASP A O 1
ATOM 680 N N . TRP A 1 94 ? 16.595 1.121 -14.802 1.00 88.56 94 TRP A N 1
ATOM 681 C CA . TRP A 1 94 ? 15.821 1.301 -16.030 1.00 88.56 94 TRP A CA 1
ATOM 682 C C . TRP A 1 94 ? 14.521 2.058 -15.775 1.00 88.56 94 TRP A C 1
ATOM 684 O O . TRP A 1 94 ? 14.225 3.021 -16.489 1.00 88.56 94 TRP A O 1
ATOM 694 N N . ASN A 1 95 ? 13.767 1.682 -14.738 1.00 86.62 95 ASN A N 1
ATOM 695 C CA . ASN A 1 95 ? 12.528 2.370 -14.381 1.00 86.62 95 ASN A CA 1
ATOM 696 C C . ASN A 1 95 ? 12.790 3.826 -13.980 1.00 86.62 95 ASN A C 1
ATOM 698 O O . ASN A 1 95 ? 12.044 4.719 -14.389 1.00 86.62 95 ASN A O 1
ATOM 702 N N . MET A 1 96 ? 13.874 4.096 -13.251 1.00 84.12 96 MET A N 1
ATOM 703 C CA . MET A 1 96 ? 14.284 5.457 -12.905 1.00 84.12 96 MET A CA 1
ATOM 704 C C . MET A 1 96 ? 14.658 6.288 -14.139 1.00 84.12 96 MET A C 1
ATOM 706 O O . MET A 1 96 ? 14.356 7.483 -14.202 1.00 84.12 96 MET A O 1
ATOM 710 N N . LEU A 1 97 ? 15.325 5.691 -15.128 1.00 83.81 97 LEU A N 1
ATOM 711 C CA . LEU A 1 97 ? 15.691 6.358 -16.383 1.00 83.81 97 LEU A CA 1
ATOM 712 C C . LEU A 1 97 ? 14.454 6.661 -17.244 1.00 83.81 97 LEU A C 1
ATOM 714 O O . LEU A 1 97 ? 14.310 7.779 -17.742 1.00 83.81 97 LEU A O 1
ATOM 718 N N . ILE A 1 98 ? 13.535 5.700 -17.362 1.00 82.44 98 ILE A N 1
ATOM 719 C CA . ILE A 1 98 ? 12.253 5.845 -18.068 1.00 82.44 98 ILE A CA 1
ATOM 720 C C . ILE A 1 98 ? 11.389 6.921 -17.400 1.00 82.44 98 ILE A C 1
ATOM 722 O O . ILE A 1 98 ? 10.940 7.848 -18.073 1.00 82.44 98 ILE A O 1
ATOM 726 N N . ASN A 1 99 ? 11.220 6.880 -16.074 1.00 79.12 99 ASN A N 1
ATOM 727 C CA . ASN A 1 99 ? 10.447 7.894 -15.353 1.00 79.12 99 ASN A CA 1
ATOM 728 C C . ASN A 1 99 ? 11.065 9.293 -15.490 1.00 79.12 99 ASN A C 1
ATOM 730 O O . ASN A 1 99 ? 10.332 10.266 -15.663 1.00 79.12 99 ASN A O 1
ATOM 734 N N . ARG A 1 100 ? 12.400 9.417 -15.480 1.00 79.12 100 ARG A N 1
ATOM 735 C CA . ARG A 1 100 ? 13.072 10.700 -15.749 1.00 79.12 100 ARG A CA 1
ATOM 736 C C . ARG A 1 100 ? 12.779 11.230 -17.149 1.00 79.12 100 ARG A C 1
ATOM 738 O O . ARG A 1 100 ? 12.626 12.433 -17.299 1.00 79.12 100 ARG A O 1
ATOM 745 N N . ARG A 1 101 ? 12.666 10.375 -18.165 1.00 80.06 101 ARG A N 1
ATOM 746 C CA . ARG A 1 101 ? 12.277 10.808 -19.519 1.00 80.06 101 ARG A CA 1
ATOM 747 C C . ARG A 1 101 ? 10.805 11.208 -19.585 1.00 80.06 101 ARG A C 1
ATOM 749 O O . ARG A 1 101 ? 10.489 12.242 -20.158 1.00 80.06 101 ARG A O 1
ATOM 756 N N . GLN A 1 102 ? 9.929 10.415 -18.972 1.00 74.25 102 GLN A N 1
ATOM 757 C CA . GLN A 1 102 ? 8.482 10.625 -18.995 1.00 74.25 102 GLN A CA 1
ATOM 758 C C . GLN A 1 102 ? 8.054 11.882 -18.216 1.00 74.25 102 GLN A C 1
ATOM 760 O O . GLN A 1 102 ? 7.174 12.607 -18.667 1.00 74.25 102 GLN A O 1
ATOM 765 N N . PHE A 1 103 ? 8.690 12.162 -17.074 1.00 74.19 103 PHE A N 1
ATOM 766 C CA . PHE A 1 103 ? 8.282 13.233 -16.154 1.00 74.19 103 PHE A CA 1
ATOM 767 C C . PHE A 1 103 ? 9.337 14.338 -15.958 1.00 74.19 103 PHE A C 1
ATOM 769 O O . PHE A 1 103 ? 9.071 15.340 -15.299 1.00 74.19 103 PHE A O 1
ATOM 776 N N . GLY A 1 104 ? 10.548 14.196 -16.507 1.00 64.81 104 GLY A N 1
ATOM 777 C CA . GLY A 1 104 ? 11.655 15.140 -16.284 1.00 64.81 104 GLY A CA 1
ATOM 778 C C . GLY A 1 104 ? 11.523 16.489 -16.992 1.00 64.81 104 GLY A C 1
ATOM 779 O O . GLY A 1 104 ? 12.235 17.417 -16.625 1.00 64.81 104 GLY A O 1
ATOM 780 N N . GLY A 1 105 ? 10.614 16.621 -17.962 1.00 57.31 105 GLY A N 1
ATOM 781 C CA . GLY A 1 105 ? 10.294 17.898 -18.615 1.00 57.31 105 GLY A CA 1
ATOM 782 C C . GLY A 1 105 ? 9.313 18.784 -17.834 1.00 57.31 105 GLY A C 1
ATOM 783 O O . GLY A 1 105 ? 8.998 19.886 -18.279 1.00 57.31 105 GLY A O 1
ATOM 784 N N . ILE A 1 106 ? 8.803 18.317 -16.690 1.00 59.53 106 ILE A N 1
ATOM 785 C CA . ILE A 1 106 ? 7.803 19.031 -15.890 1.00 59.53 106 ILE A CA 1
ATOM 786 C C . ILE A 1 106 ? 8.506 20.023 -14.947 1.00 59.53 106 ILE A C 1
ATOM 788 O O . ILE A 1 106 ? 9.459 19.663 -14.252 1.00 59.53 106 ILE A O 1
ATOM 792 N N . ARG A 1 107 ? 8.033 21.282 -14.919 1.00 50.69 107 ARG A N 1
ATOM 793 C CA . ARG A 1 107 ? 8.536 22.349 -14.027 1.00 50.69 107 ARG A CA 1
ATOM 794 C C . ARG A 1 107 ? 8.609 21.859 -12.574 1.00 50.69 107 ARG A C 1
ATOM 796 O O . ARG A 1 107 ? 7.697 21.178 -12.116 1.00 50.69 107 ARG A O 1
ATOM 803 N N . SER A 1 108 ? 9.659 22.243 -11.842 1.00 52.47 108 SER A N 1
ATOM 804 C CA . SER A 1 108 ? 9.955 21.787 -10.467 1.00 52.47 108 SER A CA 1
ATOM 805 C C . SER A 1 108 ? 8.776 21.899 -9.492 1.00 52.47 108 SER A C 1
ATOM 807 O O . SER A 1 108 ? 8.610 21.033 -8.639 1.00 52.47 108 SER A O 1
ATOM 809 N N . GLU A 1 109 ? 7.933 22.918 -9.657 1.00 49.53 109 GLU A N 1
ATOM 810 C CA . GLU A 1 109 ? 6.742 23.177 -8.836 1.00 49.53 109 GLU A CA 1
ATOM 811 C C . GLU A 1 109 ? 5.631 22.130 -9.035 1.00 49.53 109 GLU A C 1
ATOM 813 O O . GLU A 1 109 ? 4.980 21.732 -8.076 1.00 49.53 109 GLU A O 1
ATOM 818 N N . MET A 1 110 ? 5.464 21.615 -10.259 1.00 47.97 110 MET A N 1
ATOM 819 C CA . MET A 1 110 ? 4.572 20.484 -10.565 1.00 47.97 110 MET A CA 1
ATOM 820 C C . MET A 1 110 ? 5.272 19.129 -10.397 1.00 47.97 110 MET A C 1
ATOM 822 O O . MET A 1 110 ? 4.625 18.087 -10.389 1.00 47.97 110 MET A O 1
ATOM 826 N N . ARG A 1 111 ? 6.604 19.126 -10.275 1.00 51.12 111 ARG A N 1
ATOM 827 C CA . ARG A 1 111 ? 7.409 17.911 -10.157 1.00 51.12 111 ARG A CA 1
ATOM 828 C C . ARG A 1 111 ? 7.236 17.255 -8.793 1.00 51.12 111 ARG A C 1
ATOM 830 O O . ARG A 1 111 ? 7.099 16.045 -8.763 1.00 51.12 111 ARG A O 1
ATOM 837 N N . ALA A 1 112 ? 7.185 18.028 -7.705 1.00 47.62 112 ALA A N 1
ATOM 838 C CA . ALA A 1 112 ? 7.076 17.510 -6.336 1.00 47.62 112 ALA A CA 1
ATOM 839 C C . ALA A 1 112 ? 5.897 16.527 -6.106 1.00 47.62 112 ALA A C 1
ATOM 841 O O . ALA A 1 112 ? 6.163 15.434 -5.606 1.00 47.62 112 ALA A O 1
ATOM 842 N N . PRO A 1 113 ? 4.644 16.826 -6.515 1.00 47.25 113 PRO A N 1
ATOM 843 C CA . PRO A 1 113 ? 3.526 15.880 -6.388 1.00 47.25 113 PRO A CA 1
ATOM 844 C C . PRO A 1 113 ? 3.543 14.728 -7.412 1.00 47.25 113 PRO A C 1
ATOM 846 O O . PRO A 1 113 ? 2.823 13.750 -7.234 1.00 47.25 113 PRO A O 1
ATOM 849 N N . LEU A 1 114 ? 4.363 14.820 -8.470 1.00 48.19 114 LEU A N 1
ATOM 850 C CA . LEU A 1 114 ? 4.489 1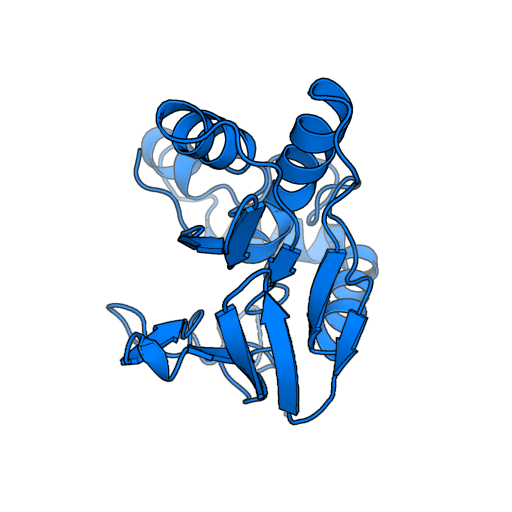3.817 -9.542 1.00 48.19 114 LEU A CA 1
ATOM 851 C C . LEU A 1 114 ? 5.765 12.961 -9.437 1.00 48.19 114 LEU A C 1
ATOM 853 O O . LEU A 1 114 ? 5.941 11.999 -10.188 1.00 48.19 114 LEU A O 1
ATOM 857 N N . THR A 1 115 ? 6.696 13.303 -8.541 1.00 50.31 115 THR A N 1
ATOM 858 C CA . THR A 1 115 ? 7.913 12.521 -8.308 1.00 50.31 115 THR A CA 1
ATOM 859 C C . THR A 1 115 ? 7.575 11.243 -7.551 1.00 50.31 115 THR A C 1
ATOM 861 O O . THR A 1 115 ? 7.639 11.181 -6.330 1.00 50.31 115 THR A O 1
ATOM 864 N N . LEU A 1 116 ? 7.296 10.188 -8.317 1.00 52.69 116 LEU A N 1
ATOM 865 C CA . LEU A 1 116 ? 7.223 8.796 -7.852 1.00 52.69 116 LEU A CA 1
ATOM 866 C C . LEU A 1 116 ? 8.549 8.284 -7.262 1.00 52.69 116 LEU A C 1
ATOM 868 O O . LEU A 1 116 ? 8.587 7.231 -6.640 1.00 52.69 116 LEU A O 1
ATOM 872 N N . VAL A 1 117 ? 9.645 9.016 -7.489 1.00 51.50 117 VAL A N 1
ATOM 873 C CA . VAL A 1 117 ? 11.007 8.650 -7.100 1.00 51.50 117 VAL A CA 1
ATOM 874 C C . VAL A 1 117 ? 11.492 9.659 -6.062 1.00 51.50 117 VAL A C 1
ATOM 876 O O . VAL A 1 117 ? 11.821 10.795 -6.409 1.00 51.50 117 VAL A O 1
ATOM 879 N N . HIS A 1 118 ? 11.492 9.254 -4.791 1.00 53.31 118 HIS A N 1
ATOM 880 C CA . HIS A 1 118 ? 12.028 10.049 -3.680 1.00 53.31 118 HIS A CA 1
ATOM 881 C C . HIS A 1 118 ? 13.483 9.673 -3.359 1.00 53.31 118 HIS A C 1
ATOM 883 O O . HIS A 1 118 ? 14.275 10.536 -2.990 1.00 53.31 118 HIS A O 1
ATOM 889 N N . ASP A 1 119 ? 13.851 8.408 -3.582 1.00 55.97 119 ASP A N 1
ATOM 890 C CA . ASP A 1 119 ? 15.226 7.928 -3.487 1.00 55.97 119 ASP A CA 1
ATOM 891 C C . ASP A 1 119 ? 15.909 8.035 -4.866 1.00 55.97 119 ASP A C 1
ATOM 893 O O . ASP A 1 119 ? 15.485 7.375 -5.817 1.00 55.97 119 ASP A O 1
AT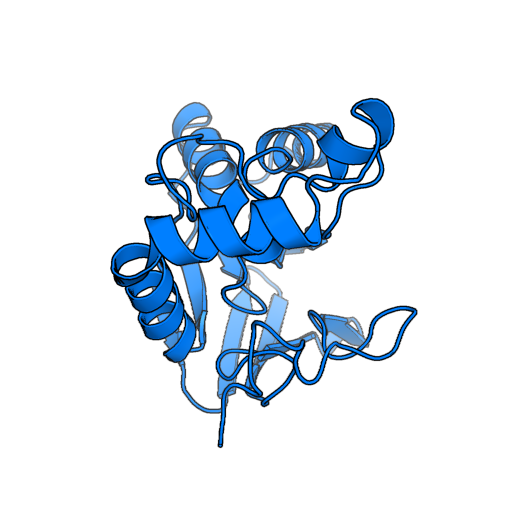OM 897 N N . PRO A 1 120 ? 16.967 8.852 -5.030 1.00 61.62 120 PRO A N 1
ATOM 898 C CA . PRO A 1 120 ? 17.683 8.973 -6.298 1.00 61.62 120 PRO A CA 1
ATOM 899 C C . PRO A 1 120 ? 18.469 7.708 -6.680 1.00 61.62 120 PRO A C 1
ATOM 901 O O . PRO A 1 120 ? 19.087 7.700 -7.746 1.00 61.62 120 PRO A O 1
ATOM 904 N N . THR A 1 121 ? 18.455 6.667 -5.844 1.00 69.25 121 THR A N 1
ATOM 905 C CA . THR A 1 121 ? 19.182 5.411 -6.048 1.00 69.25 121 THR A CA 1
ATOM 906 C C . THR A 1 121 ? 18.282 4.208 -6.325 1.00 69.25 121 THR A C 1
ATOM 908 O O . THR A 1 121 ? 18.764 3.233 -6.901 1.00 69.25 121 THR A O 1
ATOM 911 N N . ARG A 1 122 ? 16.991 4.253 -5.957 1.00 83.69 122 ARG A N 1
ATOM 912 C CA . ARG A 1 122 ? 16.059 3.129 -6.143 1.00 83.69 122 ARG A CA 1
ATOM 913 C C . ARG A 1 122 ? 14.676 3.568 -6.603 1.00 83.69 122 ARG A C 1
ATOM 915 O O . ARG A 1 122 ? 14.131 4.559 -6.127 1.00 83.69 122 ARG A O 1
ATOM 922 N N . PHE A 1 123 ? 14.086 2.797 -7.516 1.00 87.88 123 PHE A N 1
ATOM 923 C CA . PHE A 1 123 ? 12.733 3.054 -8.007 1.00 87.88 123 PHE A CA 1
ATOM 924 C C . PHE A 1 123 ? 11.672 2.851 -6.922 1.00 87.88 123 PHE A C 1
ATOM 926 O O . PHE A 1 123 ? 10.799 3.700 -6.753 1.00 87.88 123 PHE A O 1
ATOM 933 N N . LEU A 1 124 ? 11.751 1.728 -6.206 1.00 90.62 124 LEU A N 1
ATOM 934 C CA . LEU A 1 124 ? 10.894 1.426 -5.070 1.00 90.62 124 LEU A CA 1
ATOM 935 C C . LEU A 1 124 ? 11.680 1.693 -3.774 1.00 90.62 124 LEU A C 1
ATOM 937 O O . LEU A 1 124 ? 12.826 1.250 -3.674 1.00 90.62 124 LEU A O 1
ATOM 941 N N . PRO A 1 125 ? 11.114 2.412 -2.791 1.00 90.75 125 PRO A N 1
ATOM 942 C CA . PRO A 1 125 ? 11.785 2.630 -1.514 1.00 90.75 125 PRO A CA 1
ATOM 943 C C . PRO A 1 125 ? 12.094 1.307 -0.798 1.00 90.75 125 PRO A C 1
ATOM 945 O O . PRO A 1 125 ? 11.231 0.422 -0.782 1.00 90.75 125 PRO A O 1
ATOM 948 N N . PRO A 1 126 ? 13.272 1.164 -0.163 1.00 91.56 126 PRO A N 1
ATOM 949 C CA . PRO A 1 126 ? 13.677 -0.079 0.500 1.00 91.56 126 PRO A CA 1
ATOM 950 C C . PRO A 1 126 ? 12.804 -0.444 1.711 1.00 91.56 126 PRO A C 1
ATOM 952 O O . 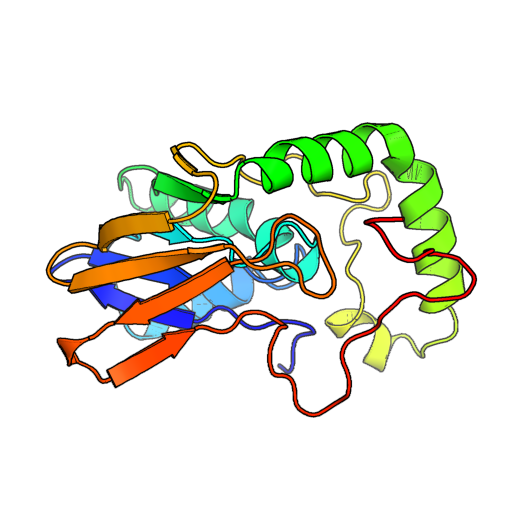PRO A 1 126 ? 12.787 -1.597 2.134 1.00 91.56 126 PRO A O 1
ATOM 955 N N . ASP A 1 127 ? 12.080 0.524 2.269 1.00 94.88 127 ASP A N 1
ATOM 956 C CA . ASP A 1 127 ? 11.125 0.361 3.364 1.00 94.88 127 ASP A CA 1
ATOM 957 C C . ASP A 1 127 ? 9.690 0.076 2.885 1.00 94.88 127 ASP A C 1
ATOM 959 O O . ASP A 1 127 ? 8.770 -0.009 3.703 1.00 94.88 127 ASP A O 1
ATOM 963 N N . THR A 1 128 ? 9.483 -0.128 1.579 1.00 97.12 128 THR A N 1
ATOM 964 C CA . THR A 1 128 ? 8.192 -0.571 1.042 1.00 97.12 128 THR A CA 1
ATOM 965 C C . THR A 1 128 ? 7.852 -1.964 1.572 1.00 97.12 128 THR A C 1
ATOM 967 O O . THR A 1 128 ? 8.547 -2.945 1.298 1.00 97.12 128 THR A O 1
ATOM 970 N N . ALA A 1 129 ? 6.749 -2.078 2.309 1.00 98.19 129 ALA A N 1
ATOM 971 C CA . ALA A 1 129 ? 6.333 -3.336 2.910 1.00 98.19 129 ALA A CA 1
ATOM 972 C C . ALA A 1 129 ? 5.811 -4.316 1.847 1.00 98.19 129 ALA A C 1
ATOM 974 O O . ALA A 1 129 ? 4.959 -3.965 1.029 1.00 98.19 129 ALA A O 1
ATOM 975 N N . LYS A 1 130 ? 6.293 -5.563 1.884 1.00 98.44 130 LYS A N 1
ATOM 976 C CA . LYS A 1 130 ? 5.755 -6.668 1.076 1.00 98.44 130 LYS A CA 1
ATOM 977 C C . LYS A 1 130 ? 4.402 -7.137 1.638 1.00 98.44 130 LYS A C 1
ATOM 979 O O . LYS A 1 130 ? 4.235 -7.077 2.858 1.00 98.44 130 LYS A O 1
ATOM 984 N N . PRO A 1 131 ? 3.473 -7.631 0.794 1.00 98.50 131 PRO A N 1
ATOM 985 C CA . PRO A 1 131 ? 2.290 -8.347 1.263 1.00 98.50 131 PRO A CA 1
ATOM 986 C C . PRO A 1 131 ? 2.651 -9.500 2.206 1.00 98.50 131 PRO A C 1
ATOM 988 O O . PRO A 1 131 ? 3.498 -10.330 1.876 1.00 98.50 131 PRO A O 1
ATOM 991 N N . ASP A 1 132 ? 1.994 -9.546 3.362 1.00 98.50 132 ASP A N 1
ATOM 992 C CA . ASP A 1 132 ? 2.069 -10.649 4.325 1.00 98.50 132 ASP A CA 1
ATOM 993 C C . ASP A 1 132 ? 1.037 -11.737 3.990 1.00 98.50 132 ASP A C 1
ATOM 995 O O . ASP A 1 132 ? 1.276 -12.923 4.208 1.00 98.50 132 ASP A O 1
ATOM 999 N N . GLN A 1 133 ? -0.111 -11.327 3.441 1.00 98.50 133 GLN A N 1
ATOM 1000 C CA . GLN A 1 133 ? -1.167 -12.207 2.955 1.00 98.50 133 GLN A CA 1
ATOM 1001 C C . GLN A 1 133 ? -1.444 -11.912 1.482 1.00 98.50 133 GLN A C 1
ATOM 1003 O O . GLN A 1 133 ? -1.628 -10.758 1.088 1.00 98.50 133 GLN A O 1
ATOM 1008 N N . THR A 1 134 ? -1.498 -12.970 0.677 1.00 98.75 134 THR A N 1
ATOM 1009 C CA . THR A 1 134 ? -1.808 -12.890 -0.753 1.00 98.75 134 THR A CA 1
ATOM 1010 C C . THR A 1 134 ? -2.983 -13.784 -1.128 1.00 98.75 134 THR A C 1
ATOM 1012 O O . THR A 1 134 ? -3.400 -14.633 -0.338 1.00 98.75 134 THR A O 1
ATOM 1015 N N . PHE A 1 135 ? -3.549 -13.543 -2.309 1.00 98.62 135 PHE A N 1
ATOM 1016 C CA . PHE A 1 135 ? -4.623 -14.331 -2.914 1.00 98.62 135 PHE A CA 1
ATOM 1017 C C . PHE A 1 135 ? -4.529 -14.266 -4.447 1.00 98.62 135 PHE A C 1
ATOM 1019 O O . PHE A 1 135 ? -3.842 -13.380 -4.969 1.00 98.62 135 PHE A O 1
ATOM 1026 N N . ASP A 1 136 ? -5.222 -15.181 -5.132 1.00 98.00 136 ASP A N 1
ATOM 1027 C CA . ASP A 1 136 ? -5.260 -15.303 -6.594 1.00 98.00 136 ASP A CA 1
ATOM 1028 C C . ASP A 1 136 ? -6.511 -14.641 -7.213 1.00 98.00 136 ASP A C 1
ATOM 1030 O O . ASP A 1 136 ? -6.411 -13.624 -7.881 1.00 98.00 136 ASP A O 1
ATOM 1034 N N . ASP A 1 137 ? -7.716 -15.152 -6.973 1.00 98.19 137 ASP A N 1
ATOM 1035 C CA . ASP A 1 137 ? -8.948 -14.685 -7.614 1.00 98.19 137 ASP A CA 1
ATOM 1036 C C . ASP A 1 137 ? -9.790 -13.850 -6.649 1.00 98.19 137 ASP A C 1
ATOM 1038 O O . ASP A 1 137 ? -10.183 -12.718 -6.940 1.00 98.19 137 ASP A O 1
ATOM 1042 N N . ARG A 1 138 ? -10.030 -14.372 -5.443 1.00 98.19 138 ARG A N 1
ATOM 1043 C CA . ARG A 1 138 ? -10.846 -13.695 -4.435 1.00 98.19 138 ARG A CA 1
ATOM 1044 C C . ARG A 1 138 ? -10.388 -14.002 -3.019 1.00 98.19 138 ARG A C 1
ATOM 1046 O O . ARG A 1 138 ? -10.069 -15.139 -2.685 1.00 98.19 138 ARG A O 1
ATOM 1053 N N . LEU A 1 139 ? -10.472 -12.996 -2.154 1.00 98.62 139 LEU A N 1
ATOM 1054 C CA . LEU A 1 139 ? -10.290 -13.142 -0.715 1.00 98.62 139 LEU A CA 1
ATOM 1055 C C . LEU A 1 139 ? -11.428 -12.460 0.045 1.00 98.62 139 LEU A C 1
ATOM 1057 O O . LEU A 1 139 ? -11.579 -11.240 0.006 1.00 98.62 139 LEU A O 1
ATOM 1061 N N . ASP A 1 140 ? -12.196 -13.249 0.793 1.00 98.38 140 ASP A N 1
ATOM 1062 C CA . ASP A 1 140 ? -13.136 -12.724 1.780 1.00 98.38 140 ASP A CA 1
ATOM 1063 C C . ASP A 1 140 ? -12.398 -12.517 3.108 1.00 98.38 140 ASP A C 1
ATOM 1065 O O . ASP A 1 140 ? -11.890 -13.462 3.715 1.00 98.38 140 ASP A O 1
ATOM 1069 N N . LEU A 1 141 ? -12.333 -11.268 3.562 1.00 95.69 141 LEU A N 1
ATOM 1070 C CA . LEU A 1 141 ? -11.541 -10.839 4.711 1.00 95.69 141 LEU A CA 1
ATOM 1071 C C . LEU A 1 141 ? -12.409 -10.074 5.714 1.00 95.69 141 LEU A C 1
ATOM 1073 O O . LEU A 1 141 ? -13.344 -9.351 5.359 1.00 95.69 141 LEU A O 1
ATOM 1077 N N . ARG A 1 142 ? -12.064 -10.193 6.998 1.00 96.12 142 ARG A N 1
ATOM 1078 C CA . ARG A 1 142 ? -12.573 -9.297 8.037 1.00 96.12 142 ARG A CA 1
ATOM 1079 C C . ARG A 1 142 ? -11.534 -8.238 8.374 1.00 96.12 142 ARG A C 1
ATOM 1081 O O . ARG A 1 142 ? -10.508 -8.536 8.974 1.00 96.12 142 ARG A O 1
ATOM 1088 N N . LEU A 1 143 ? -11.846 -6.992 8.043 1.00 94.69 143 LEU A N 1
ATOM 1089 C CA . LEU A 1 143 ? -11.096 -5.818 8.470 1.00 94.69 143 LEU A CA 1
ATOM 1090 C C . LEU A 1 143 ? -11.760 -5.288 9.741 1.00 94.69 143 LEU A C 1
ATOM 1092 O O . LEU A 1 143 ? -12.747 -4.557 9.669 1.00 94.69 143 LEU A O 1
ATOM 1096 N N . GLY A 1 144 ? -11.278 -5.729 10.907 1.00 90.56 144 GLY A N 1
ATOM 1097 C CA . GLY A 1 144 ? -11.914 -5.447 12.198 1.00 90.56 144 GLY A CA 1
ATOM 1098 C C . GLY A 1 144 ? -13.365 -5.947 12.250 1.00 90.56 144 GLY A C 1
ATOM 1099 O O . GLY A 1 144 ? -13.643 -7.146 12.144 1.00 90.56 144 GLY A O 1
ATOM 1100 N N . ASP A 1 145 ? -14.313 -5.021 12.399 1.00 93.75 145 ASP A N 1
ATOM 1101 C CA . ASP A 1 145 ? -15.748 -5.321 12.374 1.00 93.75 145 ASP A CA 1
ATOM 1102 C C . ASP A 1 145 ? -16.347 -5.402 10.954 1.00 93.75 145 ASP A C 1
ATOM 1104 O O . ASP A 1 145 ? -17.481 -5.865 10.807 1.00 93.75 145 ASP A O 1
ATOM 1108 N N . ARG A 1 146 ? -15.599 -5.027 9.905 1.00 96.25 146 ARG A N 1
ATOM 1109 C CA . ARG A 1 146 ? -16.076 -4.967 8.514 1.00 96.25 146 ARG A CA 1
ATOM 1110 C C . ARG A 1 146 ? -15.801 -6.253 7.750 1.00 96.25 146 ARG A C 1
ATOM 1112 O O . ARG A 1 146 ? -14.665 -6.713 7.686 1.00 96.25 146 ARG A O 1
ATOM 1119 N N . ALA A 1 147 ? -16.833 -6.790 7.104 1.00 97.62 147 ALA A N 1
ATOM 1120 C CA . ALA A 1 147 ? -16.672 -7.798 6.060 1.00 97.62 147 ALA A CA 1
ATOM 1121 C C . ALA A 1 147 ? -16.307 -7.111 4.738 1.00 97.62 147 ALA A C 1
ATOM 1123 O O . ALA A 1 147 ? -17.016 -6.198 4.300 1.00 97.62 147 ALA A O 1
ATOM 1124 N N . VAL A 1 148 ? -15.215 -7.550 4.118 1.00 98.25 148 VAL A N 1
ATOM 1125 C CA . VAL A 1 148 ? -14.694 -7.007 2.861 1.00 98.25 148 VAL A CA 1
ATOM 1126 C C . VAL A 1 148 ? -14.381 -8.158 1.916 1.00 98.25 148 VAL A C 1
ATOM 1128 O O . VAL A 1 148 ? -13.805 -9.160 2.326 1.00 98.25 148 VAL A O 1
ATOM 1131 N N . GLN A 1 149 ? -14.767 -8.015 0.655 1.00 98.62 149 GLN A N 1
ATOM 1132 C CA . GLN A 1 149 ? -14.426 -8.961 -0.404 1.00 98.62 149 GLN A CA 1
ATOM 1133 C C . GLN A 1 149 ? -13.392 -8.305 -1.306 1.00 98.62 149 GLN A C 1
ATOM 1135 O O . GLN A 1 149 ? -13.664 -7.231 -1.841 1.00 98.62 149 GLN A O 1
ATOM 1140 N N . LEU A 1 150 ? -12.226 -8.919 -1.457 1.00 98.69 150 LEU A N 1
ATOM 1141 C CA . LEU A 1 150 ? -11.206 -8.512 -2.416 1.00 98.69 150 LEU A CA 1
ATOM 1142 C C . LEU A 1 150 ? -11.342 -9.394 -3.651 1.00 98.69 150 LEU A C 1
ATOM 1144 O O . LEU A 1 150 ? -11.371 -10.614 -3.521 1.00 98.69 150 LEU A O 1
ATOM 1148 N N . HIS A 1 151 ? -11.428 -8.784 -4.825 1.00 98.56 151 HIS A N 1
ATOM 1149 C CA . HIS A 1 151 ? -11.596 -9.472 -6.101 1.00 98.56 151 HIS A CA 1
ATOM 1150 C C . HIS A 1 151 ? -10.470 -9.057 -7.033 1.00 98.56 151 HIS A C 1
ATOM 1152 O O . HIS A 1 151 ? -10.247 -7.863 -7.249 1.00 98.56 151 HIS A O 1
ATOM 1158 N N . HIS A 1 152 ? -9.769 -10.033 -7.587 1.00 97.88 152 HIS A N 1
ATOM 1159 C CA . HIS A 1 152 ? -8.762 -9.800 -8.600 1.00 97.88 152 HIS A CA 1
ATOM 1160 C C . HIS A 1 152 ? -9.424 -9.457 -9.938 1.00 97.88 152 HIS A C 1
ATOM 1162 O O . HIS A 1 152 ? -10.457 -10.004 -10.323 1.00 97.88 152 HIS A O 1
ATOM 1168 N N . ALA A 1 153 ? -8.808 -8.534 -10.666 1.00 93.81 153 ALA A N 1
ATOM 1169 C CA . ALA A 1 153 ? -9.027 -8.359 -12.091 1.00 93.81 153 ALA A CA 1
ATOM 1170 C C . ALA A 1 153 ? -7.759 -7.759 -12.714 1.00 93.81 153 ALA A C 1
ATOM 1172 O O . ALA A 1 153 ? -6.893 -7.227 -12.021 1.00 93.81 153 ALA A O 1
ATOM 1173 N N . ARG A 1 154 ? -7.635 -7.816 -14.039 1.00 90.50 154 ARG A N 1
ATOM 1174 C CA . ARG A 1 154 ? -6.507 -7.199 -14.753 1.00 90.50 154 ARG A CA 1
ATOM 1175 C C . ARG A 1 154 ? -6.871 -5.777 -15.172 1.00 90.50 154 ARG A C 1
ATOM 1177 O O . ARG A 1 154 ? -7.846 -5.592 -15.898 1.00 90.50 154 ARG A O 1
ATOM 1184 N N . GLY A 1 155 ? -6.093 -4.798 -14.715 1.00 86.12 155 GLY A N 1
ATOM 1185 C CA . GLY A 1 155 ? -6.266 -3.368 -15.002 1.00 86.12 155 GLY A CA 1
ATOM 1186 C C . GLY A 1 155 ? -5.067 -2.799 -15.760 1.00 86.12 155 GLY A C 1
ATOM 1187 O O . GLY A 1 155 ? -4.585 -3.410 -16.717 1.00 86.12 155 GLY A O 1
ATOM 1188 N N . GLU A 1 156 ? -4.522 -1.668 -15.304 1.00 82.75 156 GLU A N 1
ATOM 1189 C CA . GLU A 1 156 ? -3.195 -1.199 -15.748 1.00 82.75 156 GLU A CA 1
ATOM 1190 C C . GLU A 1 156 ? -2.068 -2.153 -15.301 1.00 82.75 156 GLU A C 1
ATOM 1192 O O . GLU A 1 156 ? -1.003 -2.225 -15.933 1.00 82.75 156 GLU A O 1
ATOM 1197 N N . THR A 1 157 ? -2.306 -2.936 -14.238 1.00 88.12 157 THR A N 1
ATOM 1198 C CA . THR A 1 157 ? -1.434 -4.061 -13.849 1.00 88.12 157 THR A CA 1
ATOM 1199 C C . THR A 1 157 ? -2.148 -5.415 -13.646 1.00 88.12 157 THR A C 1
ATOM 1201 O O . THR A 1 157 ? -3.373 -5.485 -13.541 1.00 88.12 157 THR A O 1
ATOM 1204 N N . ASP A 1 158 ? -1.366 -6.507 -13.666 1.00 91.81 158 ASP A N 1
ATOM 1205 C CA . ASP A 1 158 ? -1.782 -7.928 -13.557 1.00 91.81 158 ASP A CA 1
ATOM 1206 C C . ASP A 1 158 ? -2.022 -8.346 -12.110 1.00 91.81 158 ASP A C 1
ATOM 1208 O O . ASP A 1 158 ? -2.318 -9.500 -11.822 1.00 91.81 158 ASP A O 1
ATOM 1212 N N . ASP A 1 159 ? -1.827 -7.410 -11.199 1.00 95.12 159 ASP A N 1
ATOM 1213 C CA . ASP A 1 159 ? -1.937 -7.550 -9.761 1.00 95.12 159 ASP A CA 1
ATOM 1214 C C . ASP A 1 159 ? -2.997 -6.617 -9.178 1.00 95.12 159 ASP A C 1
ATOM 1216 O O . ASP A 1 159 ? -3.004 -6.376 -7.976 1.00 95.12 159 ASP A O 1
ATOM 1220 N N . HIS A 1 160 ? -3.877 -6.079 -10.026 1.00 94.69 160 HIS A N 1
ATOM 1221 C CA . HIS A 1 160 ? -4.990 -5.260 -9.576 1.00 94.69 160 HIS A CA 1
ATOM 1222 C C . HIS A 1 160 ? -6.014 -6.067 -8.773 1.00 94.69 160 HIS A C 1
ATOM 1224 O O . HIS A 1 160 ? -6.329 -7.220 -9.077 1.00 94.69 160 HIS A O 1
ATOM 1230 N N . LEU A 1 161 ? -6.605 -5.402 -7.789 1.00 97.25 161 LEU A N 1
ATOM 1231 C CA . LEU A 1 161 ? -7.815 -5.828 -7.110 1.00 97.25 161 LEU A CA 1
ATOM 1232 C C . LEU A 1 161 ? -8.791 -4.665 -6.956 1.00 97.25 161 LEU A C 1
ATOM 1234 O O . LEU A 1 161 ? -8.407 -3.494 -6.958 1.00 97.25 161 LEU A O 1
ATOM 1238 N N . TRP A 1 162 ? -10.059 -5.004 -6.769 1.00 97.44 162 TRP A N 1
ATOM 1239 C CA . TRP A 1 162 ? -11.073 -4.102 -6.237 1.00 97.44 162 TRP A CA 1
ATOM 1240 C C . TRP A 1 162 ? -11.686 -4.712 -4.978 1.00 97.44 162 TRP A C 1
ATOM 1242 O O . TRP A 1 162 ? -11.769 -5.932 -4.829 1.00 97.44 162 TRP A O 1
ATOM 1252 N N . ALA A 1 163 ? -12.097 -3.858 -4.044 1.00 98.00 163 ALA A N 1
ATOM 1253 C CA . ALA A 1 163 ? -12.673 -4.280 -2.777 1.00 98.00 163 ALA A CA 1
ATOM 1254 C C . ALA A 1 163 ? -14.138 -3.861 -2.663 1.00 98.00 163 ALA A C 1
ATOM 1256 O O . ALA A 1 163 ? -14.487 -2.722 -2.968 1.00 98.00 163 ALA A O 1
ATOM 1257 N N . TRP A 1 164 ? -14.983 -4.759 -2.165 1.00 98.38 164 TRP A N 1
ATOM 1258 C CA . TRP A 1 164 ? -16.402 -4.525 -1.907 1.00 98.38 164 TRP A CA 1
ATOM 1259 C C . TRP A 1 164 ? -16.714 -4.632 -0.419 1.00 98.38 164 TRP A C 1
ATOM 1261 O O . TRP A 1 164 ? -16.365 -5.622 0.225 1.00 98.38 164 TRP A O 1
ATOM 1271 N N . VAL A 1 165 ? -17.412 -3.630 0.120 1.00 97.94 165 VAL A N 1
ATOM 1272 C CA . VAL A 1 165 ? -17.907 -3.607 1.505 1.00 97.94 165 VAL A CA 1
ATOM 1273 C C . VAL A 1 165 ? -19.438 -3.642 1.478 1.00 97.94 165 VAL A C 1
ATOM 1275 O O . VAL A 1 165 ? -20.069 -2.583 1.367 1.00 97.94 165 VAL A O 1
ATOM 1278 N N . PRO A 1 166 ? -20.064 -4.832 1.590 1.00 97.31 166 PRO A N 1
ATOM 1279 C CA . PRO A 1 166 ? -21.499 -5.001 1.354 1.00 97.31 166 PRO A CA 1
ATOM 1280 C C . PRO A 1 166 ? -22.384 -4.127 2.247 1.00 97.31 166 PRO A C 1
ATOM 1282 O O . PRO A 1 166 ? -23.330 -3.510 1.764 1.00 97.31 166 PRO A O 1
ATOM 1285 N N . GLU A 1 167 ? -22.054 -4.031 3.540 1.00 96.19 167 GLU A N 1
ATOM 1286 C CA . GLU A 1 167 ? -22.830 -3.261 4.524 1.00 96.19 167 GLU A CA 1
ATOM 1287 C C . GLU A 1 167 ? -22.917 -1.774 4.153 1.00 96.19 167 GLU A C 1
ATOM 1289 O O . GLU A 1 167 ? -23.953 -1.136 4.332 1.00 96.19 167 GLU A O 1
ATOM 1294 N N . LYS A 1 168 ? -21.825 -1.217 3.618 1.00 95.62 168 LYS A N 1
ATOM 1295 C CA . LYS A 1 168 ? -21.730 0.199 3.249 1.00 95.62 168 LYS A CA 1
ATOM 1296 C C . LYS A 1 168 ? -22.131 0.472 1.805 1.00 95.62 168 LYS A C 1
ATOM 1298 O O . LYS A 1 168 ? -22.350 1.628 1.455 1.00 95.62 168 LYS A O 1
ATOM 1303 N N . LYS A 1 169 ? -22.233 -0.575 0.982 1.00 97.19 169 LYS A N 1
ATOM 1304 C CA . LYS A 1 169 ? -22.324 -0.481 -0.478 1.00 97.19 169 LYS A CA 1
ATOM 1305 C C . LYS A 1 169 ? -21.172 0.337 -1.074 1.00 97.19 169 LYS A C 1
ATOM 1307 O O . LYS A 1 169 ? -21.378 1.151 -1.970 1.00 97.19 169 LYS A O 1
ATOM 1312 N N . TRP A 1 170 ? -19.970 0.164 -0.524 1.00 96.88 170 TRP A N 1
ATOM 1313 C CA . TRP A 1 170 ? -18.766 0.870 -0.965 1.00 96.88 170 TRP A CA 1
ATOM 1314 C C . TRP A 1 170 ? -17.887 -0.038 -1.804 1.00 96.88 170 TRP A C 1
ATOM 1316 O O . TRP A 1 170 ? -17.715 -1.211 -1.472 1.00 96.88 170 TRP A O 1
ATOM 1326 N N . MET A 1 171 ? -17.293 0.543 -2.843 1.00 96.06 171 MET A N 1
ATOM 1327 C CA . MET A 1 171 ? -16.303 -0.113 -3.681 1.00 96.06 171 MET A CA 1
ATOM 1328 C C . MET A 1 171 ? -15.010 0.702 -3.689 1.00 96.06 171 MET A C 1
ATOM 1330 O O . MET A 1 171 ? -15.050 1.913 -3.901 1.00 96.06 171 MET A O 1
ATOM 1334 N N . PHE A 1 172 ? -13.881 0.035 -3.473 1.00 95.75 172 PHE A N 1
ATOM 1335 C CA . PHE A 1 172 ? -12.547 0.596 -3.676 1.00 95.75 172 PHE A CA 1
ATOM 1336 C C . PHE A 1 172 ? -11.998 -0.003 -4.962 1.00 95.75 172 PHE A C 1
ATOM 1338 O O . PHE A 1 172 ? -11.760 -1.206 -5.028 1.00 95.75 172 PHE A O 1
ATOM 1345 N N . THR A 1 173 ? -11.866 0.810 -6.001 1.00 94.06 173 THR A N 1
ATOM 1346 C CA . THR A 1 173 ? -11.615 0.329 -7.366 1.00 94.06 173 THR A CA 1
ATOM 1347 C C . THR A 1 173 ? -10.145 0.321 -7.762 1.00 94.06 173 THR A C 1
ATOM 1349 O O . THR A 1 173 ? -9.851 -0.077 -8.881 1.00 94.06 173 THR A O 1
ATOM 1352 N N . GLY A 1 174 ? -9.233 0.818 -6.919 1.00 91.19 174 GLY A N 1
ATOM 1353 C CA . GLY A 1 174 ? -7.896 1.189 -7.393 1.00 91.19 174 GLY A CA 1
ATOM 1354 C C . GLY A 1 174 ? -8.006 2.020 -8.676 1.00 91.19 174 GLY A C 1
ATOM 1355 O O . GLY A 1 174 ? -8.925 2.837 -8.809 1.00 91.19 174 GLY A O 1
ATOM 1356 N N . ASP A 1 175 ? -7.177 1.693 -9.663 1.00 90.56 175 ASP A N 1
ATOM 1357 C CA . ASP A 1 175 ? -7.133 2.405 -10.941 1.00 90.56 175 ASP A CA 1
ATOM 1358 C C . ASP A 1 175 ? -8.036 1.797 -12.031 1.00 90.56 175 ASP A C 1
ATOM 1360 O O . ASP A 1 175 ? -7.944 2.160 -13.205 1.00 90.56 175 ASP A O 1
ATOM 1364 N N . PHE A 1 176 ? -8.985 0.918 -11.669 1.00 88.44 176 PHE A N 1
ATOM 1365 C CA . PHE A 1 176 ? -10.023 0.469 -12.612 1.00 88.44 176 PHE A CA 1
ATOM 1366 C C . PHE A 1 176 ? -10.941 1.607 -13.070 1.00 88.44 176 PHE A C 1
ATOM 1368 O O . PHE A 1 176 ? -11.473 1.565 -14.180 1.00 88.44 176 PHE A O 1
ATOM 1375 N N . VAL A 1 177 ? -11.154 2.607 -12.211 1.00 85.50 177 VAL A N 1
ATOM 1376 C CA . VAL A 1 177 ? -11.984 3.778 -12.498 1.00 85.50 177 VAL A CA 1
ATOM 1377 C C . VAL A 1 177 ? -11.256 5.017 -11.995 1.00 85.50 177 VAL A C 1
ATOM 1379 O O . VAL A 1 177 ? -11.202 5.272 -10.796 1.00 85.50 177 VAL A O 1
ATOM 1382 N N . ILE A 1 178 ? -10.735 5.806 -12.929 1.00 81.06 178 ILE A N 1
ATOM 1383 C CA . ILE A 1 178 ? -10.137 7.120 -12.673 1.00 81.06 178 ILE A CA 1
ATOM 1384 C C . ILE A 1 178 ? -10.860 8.173 -13.530 1.00 81.06 178 ILE A C 1
ATOM 1386 O O . ILE A 1 178 ? -11.643 7.830 -14.414 1.00 81.06 178 ILE A O 1
ATOM 1390 N N . TRP A 1 179 ? -10.609 9.468 -13.308 1.00 75.06 179 TRP A N 1
ATOM 1391 C CA . TRP A 1 179 ? -11.209 10.564 -14.103 1.00 75.06 179 TRP A CA 1
ATOM 1392 C C . TRP A 1 179 ? -10.791 10.557 -15.597 1.00 75.06 179 TRP A C 1
ATOM 1394 O O . TRP A 1 179 ? -11.235 11.384 -16.389 1.00 75.06 179 TRP A O 1
ATOM 1404 N N . ASN A 1 180 ? -9.941 9.618 -16.010 1.00 69.69 180 ASN A N 1
ATOM 1405 C CA . ASN A 1 180 ? -9.401 9.486 -17.357 1.00 69.69 180 ASN A CA 1
ATOM 1406 C C . ASN A 1 180 ? -9.397 8.010 -17.803 1.00 69.69 180 ASN A C 1
ATOM 1408 O O . ASN A 1 180 ? -9.685 7.113 -17.016 1.00 69.69 180 ASN A O 1
ATOM 1412 N N . PHE A 1 181 ? -9.040 7.729 -19.058 1.00 61.69 181 PHE A N 1
ATOM 1413 C CA . PHE A 1 181 ? -8.780 6.346 -19.468 1.00 61.69 181 PHE A CA 1
ATOM 1414 C C . PHE A 1 181 ? -7.455 5.859 -18.854 1.00 61.69 181 PHE A C 1
ATOM 1416 O O . PHE A 1 181 ? -6.445 6.559 -19.015 1.00 61.69 181 PHE A O 1
ATOM 1423 N N . PRO A 1 182 ? -7.437 4.701 -18.160 1.00 64.44 182 PRO A N 1
ATOM 1424 C CA . PRO A 1 182 ? -6.216 4.140 -17.599 1.00 64.44 182 PRO A CA 1
ATOM 1425 C C . PRO A 1 182 ? -5.241 3.779 -18.715 1.00 64.44 182 PRO A C 1
ATOM 1427 O O . PRO A 1 182 ? -5.627 3.426 -19.836 1.00 64.44 182 PRO A O 1
ATOM 1430 N N . ASN A 1 183 ? -3.952 3.908 -18.423 1.00 68.12 183 ASN A N 1
ATOM 1431 C CA . ASN A 1 183 ? -2.920 3.742 -19.427 1.00 68.12 183 ASN A CA 1
ATOM 1432 C C . ASN A 1 183 ? -2.779 2.256 -19.802 1.00 68.12 183 ASN A C 1
ATOM 1434 O O . ASN A 1 183 ? -2.225 1.469 -19.042 1.00 68.12 183 ASN A O 1
ATOM 1438 N N . ALA A 1 184 ? -3.243 1.860 -20.992 1.00 62.75 184 ALA A N 1
ATOM 1439 C CA . ALA A 1 184 ? -3.068 0.491 -21.499 1.00 62.75 184 ALA A CA 1
ATOM 1440 C C . ALA A 1 184 ? -1.603 0.161 -21.871 1.00 62.75 184 ALA A C 1
ATOM 1442 O O . ALA A 1 184 ? -1.274 -0.983 -22.186 1.00 62.75 184 ALA A O 1
ATOM 1443 N N . GLY A 1 185 ? -0.726 1.165 -21.844 1.00 64.62 185 GLY A N 1
ATOM 1444 C CA . GLY A 1 185 ? 0.691 1.085 -22.156 1.00 64.62 185 GLY A CA 1
ATOM 1445 C C . GLY A 1 185 ? 1.187 2.410 -22.733 1.00 64.62 185 GLY A C 1
ATOM 1446 O O . GLY A 1 185 ? 0.462 3.123 -23.424 1.00 64.62 185 GLY A O 1
ATOM 1447 N N . ASN A 1 186 ? 2.449 2.743 -22.483 1.00 64.62 186 ASN A N 1
ATOM 1448 C CA . ASN A 1 186 ? 3.104 3.875 -23.136 1.00 64.62 186 ASN A CA 1
ATOM 1449 C C . ASN A 1 186 ? 4.279 3.383 -23.997 1.00 64.62 186 ASN A C 1
ATOM 1451 O O . ASN A 1 186 ? 4.700 2.236 -23.839 1.00 64.62 186 ASN A O 1
ATOM 1455 N N . PRO A 1 187 ? 4.846 4.210 -24.896 1.00 60.59 187 PRO A N 1
ATOM 1456 C CA . PRO A 1 187 ? 5.912 3.776 -25.806 1.00 60.59 187 PRO A CA 1
ATOM 1457 C C . PRO A 1 187 ? 7.145 3.172 -25.112 1.00 60.59 187 PRO A C 1
ATOM 1459 O O . PRO A 1 187 ? 7.962 2.528 -25.760 1.00 60.59 187 PRO A O 1
ATOM 1462 N N . GLN A 1 188 ? 7.299 3.397 -23.805 1.00 66.38 188 GLN A N 1
ATOM 1463 C CA . GLN A 1 188 ? 8.395 2.895 -22.976 1.00 66.38 188 GLN A CA 1
ATOM 1464 C C . GLN A 1 188 ? 7.942 1.837 -21.951 1.00 66.38 188 GLN A C 1
ATOM 1466 O O . GLN A 1 188 ? 8.777 1.275 -21.247 1.00 66.38 188 GLN A O 1
ATOM 1471 N N . LYS A 1 189 ? 6.636 1.565 -21.851 1.00 66.94 189 LYS A N 1
ATOM 1472 C CA . LYS A 1 189 ? 5.996 0.614 -20.933 1.00 66.94 189 LYS A CA 1
ATOM 1473 C C . LYS A 1 189 ? 4.905 -0.130 -21.710 1.00 66.94 189 LYS A C 1
ATOM 1475 O O . LYS A 1 189 ? 3.750 0.286 -21.702 1.00 66.94 189 LYS A O 1
ATOM 1480 N N . VAL A 1 190 ? 5.295 -1.197 -22.408 1.00 60.59 190 VAL A N 1
ATOM 1481 C CA . VAL A 1 190 ? 4.382 -2.084 -23.155 1.00 60.59 190 VAL A CA 1
A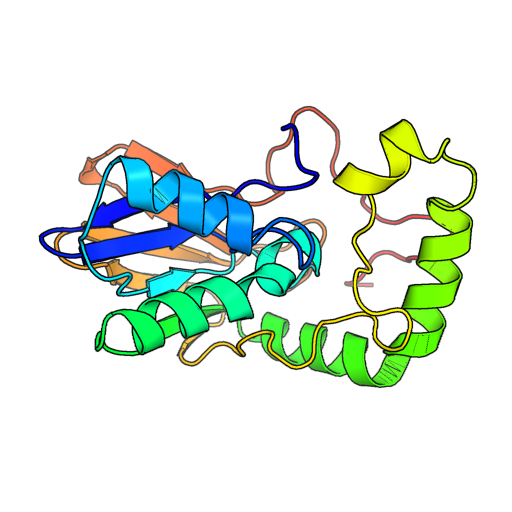TOM 1482 C C . VAL A 1 190 ? 3.303 -2.687 -22.251 1.00 60.59 190 VAL A C 1
ATOM 1484 O O . VAL A 1 190 ? 3.493 -2.809 -21.037 1.00 60.59 190 VAL A O 1
ATOM 1487 N N . GLN A 1 191 ? 2.172 -3.054 -22.860 1.00 60.84 191 GLN A N 1
ATOM 1488 C CA . GLN A 1 191 ? 1.049 -3.701 -22.187 1.00 60.84 191 GLN A CA 1
ATOM 1489 C C . GLN A 1 191 ? 1.528 -4.968 -21.469 1.00 60.84 191 GLN A C 1
ATOM 1491 O O . GLN A 1 191 ? 2.210 -5.812 -22.045 1.00 60.84 191 GLN A O 1
ATOM 1496 N N . ARG A 1 192 ? 1.213 -5.073 -20.177 1.00 63.09 192 ARG A N 1
ATOM 1497 C CA . ARG A 1 192 ? 1.953 -5.932 -19.240 1.00 63.09 192 ARG A CA 1
ATOM 1498 C C . ARG A 1 192 ? 1.472 -7.391 -19.186 1.00 63.09 192 ARG A C 1
ATOM 1500 O O . ARG A 1 192 ? 1.964 -8.120 -18.334 1.00 63.09 192 ARG A O 1
ATOM 1507 N N . TYR A 1 193 ? 0.544 -7.806 -20.063 1.00 64.62 193 TYR A N 1
ATOM 1508 C CA . TYR A 1 193 ? -0.054 -9.165 -20.080 1.00 64.62 193 TYR A CA 1
ATOM 1509 C C . TYR A 1 193 ? -0.024 -9.859 -21.444 1.00 64.62 193 TYR A C 1
ATOM 1511 O O . TYR A 1 193 ? -0.751 -10.839 -21.620 1.00 64.62 193 TYR A O 1
ATOM 1519 N N . ALA A 1 194 ? 0.713 -9.304 -22.408 1.00 51.75 194 ALA A N 1
ATOM 1520 C CA . ALA A 1 194 ? 0.856 -9.889 -23.739 1.00 51.75 194 ALA A CA 1
ATOM 1521 C C . ALA A 1 194 ? 1.838 -11.066 -23.730 1.00 51.75 194 ALA A C 1
ATOM 1523 O O . ALA A 1 194 ? 2.854 -10.971 -23.002 1.00 51.75 194 ALA A O 1
#

pLDDT: mean 87.46, std 15.33, range [44.59, 98.81]